Protein AF-A0A1I8GGW4-F1 (afdb_monomer_lite)

Radius of gyration: 63.2 Å; chains: 1; bounding box: 130×99×189 Å

pLDDT: mean 85.68, std 13.68, range [35.47, 98.5]

Secondary structure (DSSP, 8-state):
-----HHHHHHHHHHHHHHHHHHHHHHHHHHHHHHHHHHHHHHHHHHHHHHHHHHHHHHHHHHHHHHHHHHHHHHHHHHHHHHHHHHHHHHHHHHHHHHHHHHHHHHHHHHHHHHHHHHHHHHHHHHHHHHHHHHHHHHH-HHHHHHT-TTS-HHHHHHHHHHHH-PPP---------S-TT-TTS-PPPHHHHHHHHHHHHHHHHHHHTSGGGSPTT--HHHHHHHHHHHHHHHHHHHHHHHHHHHHHHHHHHHHT---------TTS--PPPSSSS----TT-----HHHHHHHHHHHHHHHHHHHHHHHHHHHHHH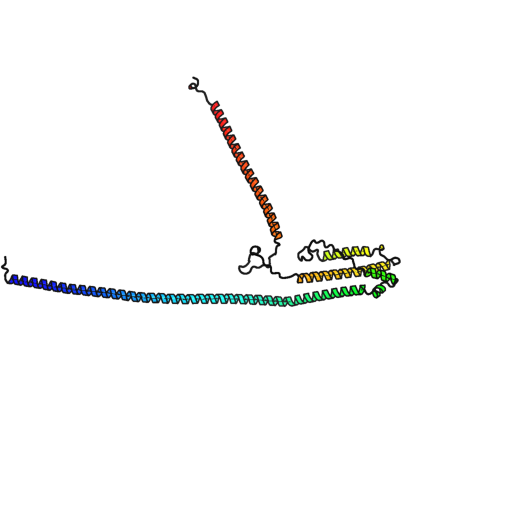HHHHHHHHHHHHHHHHHHHHHHHHHHHH----TTS--

Foldseek 3Di:
DDDDDPVRVVVVVVVVVVVVVVVVVVVVVVVVVVVVVVVVVVVVVVVVVVVVVVVVVVVVVVVVVVVVVVVVVVVVVVVVVVVVVVVVVVVVVVVVVVVVVVVVVVVVVVVVVVVVVVVVLVVLVVVLVVLVVVLVCVLVCLVVQCVLPVPDDPVLSVVLSVLLNDDDDPPPLPQVDDDDPDDPPDPGDPLVVSLVSVVVSVVVVLVVCLDPVNDDPPDDPVSSVSSSVVSSVSVVSVSVSVSSVVVSVVVVVVVVPPDDDDDDDDPVQDPQDAPDPPDRDCPVPDDDDPVVVVVVVVVVVVVVVVVVVVVVVVVVVVVVVVVVVVVVVVVVVVVVVVVVVVVVVVVDDDDPVVVD

Organism: NCBI:txid282301

Sequence (356 aa):
ETEWNEEERKAAEDYERRVRELQEEREKYRKQLEAELKKLQGLTEDNMTSFDQELRQLFSLKVKTQSAVVHEELKIYRLRLALLIEEELSVREQELASQLTKRRAALEDLGPLIDRSRKLVKTQDEQIQYAKSDNEYMEKNFSAFKKEFPEISAAMADTLHKMYKKKLPQLKIKAGLGEAPFNPYGNRPTTASRQEGARQALGQVLREQDDERHMPSGLDAHVWQRFCQLRRAKREKELLIGDMTLALSEFQAFFANNLEVQLLVKQGQVEVEPRDDFIIDFADSLLLSRGVVEDLNSKIKTLGEAKVRFMEEAKDSKKTFRRLEWELRGMRMDAEDLINKLRDINSFKITREIQR

Structure (mmCIF, N/CA/C/O backbone):
data_AF-A0A1I8GGW4-F1
#
_entry.id   AF-A0A1I8GGW4-F1
#
loop_
_atom_site.group_PDB
_atom_site.id
_atom_site.type_symbol
_atom_site.label_atom_id
_atom_site.label_alt_id
_atom_site.label_comp_id
_atom_site.label_asym_id
_atom_site.label_entity_id
_atom_site.label_seq_id
_atom_site.pdbx_PDB_ins_code
_atom_site.Cartn_x
_atom_site.Cartn_y
_atom_site.Cartn_z
_atom_site.occupancy
_atom_site.B_iso_or_equiv
_atom_site.auth_seq_id
_atom_site.auth_comp_id
_atom_site.auth_asym_id
_atom_site.auth_atom_id
_atom_site.pdbx_PDB_model_num
ATOM 1 N N . GLU A 1 1 ? -66.850 9.961 121.446 1.00 42.19 1 GLU A N 1
ATOM 2 C CA . GLU A 1 1 ? -67.784 8.989 120.839 1.00 42.19 1 GLU A CA 1
ATOM 3 C C . GLU A 1 1 ? -67.056 7.677 120.588 1.00 42.19 1 GLU A C 1
ATOM 5 O O . GLU A 1 1 ? -66.751 7.312 119.463 1.00 42.19 1 GLU A O 1
ATOM 10 N N . THR A 1 2 ? -66.712 6.997 121.675 1.00 50.91 2 THR A N 1
ATOM 11 C CA . THR A 1 2 ? -66.044 5.698 121.661 1.00 50.91 2 THR A CA 1
ATOM 12 C C . THR A 1 2 ? -66.618 4.920 122.815 1.00 50.91 2 THR A C 1
ATOM 14 O O . THR A 1 2 ? -66.292 5.266 123.941 1.00 50.91 2 THR A O 1
ATOM 17 N N . GLU A 1 3 ? -67.407 3.894 122.533 1.00 58.03 3 GLU A N 1
ATOM 18 C CA . GLU A 1 3 ? -67.327 2.628 123.264 1.00 58.03 3 GLU A CA 1
ATOM 19 C C . GLU A 1 3 ? -67.576 1.529 122.231 1.00 58.03 3 GLU A C 1
ATOM 21 O O . GLU A 1 3 ? -68.642 0.931 122.157 1.00 58.03 3 GLU A O 1
ATOM 26 N N . TRP A 1 4 ? -66.597 1.350 121.337 1.00 63.12 4 TRP A N 1
ATOM 27 C CA . TRP A 1 4 ? -66.502 0.105 120.583 1.00 63.12 4 TRP A CA 1
ATOM 28 C C . TRP A 1 4 ? -66.361 -1.028 121.597 1.00 63.12 4 TRP A C 1
ATOM 30 O O . TRP A 1 4 ? -65.566 -0.914 122.535 1.00 63.12 4 TRP A O 1
ATOM 40 N N . ASN A 1 5 ? -67.113 -2.106 121.397 1.00 73.31 5 ASN A N 1
ATOM 41 C CA . ASN A 1 5 ? -66.918 -3.342 122.146 1.00 73.31 5 ASN A CA 1
ATOM 42 C C . ASN A 1 5 ? -65.471 -3.836 121.915 1.00 73.31 5 ASN A C 1
ATOM 44 O O . ASN A 1 5 ? -64.921 -3.684 120.821 1.00 73.31 5 ASN A O 1
ATOM 48 N N . GLU A 1 6 ? -64.848 -4.428 122.935 1.00 74.88 6 GLU A N 1
ATOM 49 C CA . GLU A 1 6 ? -63.526 -5.070 122.869 1.00 74.88 6 GLU A CA 1
ATOM 50 C C . GLU A 1 6 ? -63.371 -5.971 121.622 1.00 74.88 6 GLU A C 1
ATOM 52 O O . GLU A 1 6 ? -62.320 -5.984 120.980 1.00 74.88 6 GLU A O 1
ATOM 57 N N . GLU A 1 7 ? -64.438 -6.670 121.220 1.00 78.12 7 GLU A N 1
ATOM 58 C CA . GLU A 1 7 ? -64.477 -7.506 120.013 1.00 78.12 7 GLU A CA 1
ATOM 59 C C . GLU A 1 7 ? -64.405 -6.700 118.707 1.00 78.12 7 GLU A C 1
ATOM 61 O O . GLU A 1 7 ? -63.701 -7.099 117.779 1.00 78.12 7 GLU A O 1
ATOM 66 N N . GLU A 1 8 ? -65.085 -5.555 118.622 1.00 78.19 8 GLU A N 1
ATOM 67 C CA . GLU A 1 8 ? -65.087 -4.689 117.433 1.00 78.19 8 GLU A CA 1
ATOM 68 C C . GLU A 1 8 ? -63.742 -3.978 117.268 1.00 78.19 8 GLU A C 1
ATOM 70 O O . GLU A 1 8 ? -63.227 -3.851 116.155 1.00 78.19 8 GLU A O 1
ATOM 75 N N . ARG A 1 9 ? -63.129 -3.567 118.385 1.00 78.12 9 ARG A N 1
ATOM 76 C CA . ARG A 1 9 ? -61.792 -2.962 118.395 1.00 78.12 9 ARG A CA 1
ATOM 77 C C . ARG A 1 9 ? -60.742 -3.960 117.915 1.00 78.12 9 ARG A C 1
ATOM 79 O O . ARG A 1 9 ? -59.937 -3.639 117.043 1.00 78.12 9 ARG A O 1
ATOM 86 N N . LYS A 1 10 ? -60.829 -5.199 118.399 1.00 83.88 10 LYS A N 1
ATOM 87 C CA . LYS A 1 10 ? -59.982 -6.309 117.957 1.00 83.88 10 LYS A CA 1
ATOM 88 C C . LYS A 1 10 ? -60.200 -6.657 116.478 1.00 83.88 10 LYS A C 1
ATOM 90 O O . LYS A 1 10 ? -59.233 -6.920 115.769 1.00 83.88 10 LYS A O 1
ATOM 95 N N . ALA A 1 11 ? -61.441 -6.599 115.987 1.00 82.00 11 ALA A N 1
ATOM 96 C CA . ALA A 1 11 ? -61.763 -6.843 114.581 1.00 82.00 11 ALA A CA 1
ATOM 97 C C . ALA A 1 11 ? -61.213 -5.759 113.633 1.00 82.00 11 ALA A C 1
ATOM 99 O O . ALA A 1 11 ? -60.731 -6.090 112.547 1.00 82.00 11 ALA A O 1
ATOM 100 N N . ALA A 1 12 ? -61.235 -4.479 114.023 1.00 83.19 12 ALA A N 1
ATOM 101 C CA . ALA A 1 12 ? -60.592 -3.422 113.236 1.00 83.19 12 ALA A CA 1
ATOM 102 C C . ALA A 1 12 ? -59.064 -3.506 113.275 1.00 83.19 12 ALA A C 1
ATOM 104 O O . ALA A 1 12 ? -58.436 -3.347 112.232 1.00 83.19 12 ALA A O 1
ATOM 105 N N . GLU A 1 13 ? -58.464 -3.826 114.424 1.00 86.81 13 GLU A N 1
ATOM 106 C CA . GLU A 1 13 ? -57.019 -4.074 114.510 1.00 86.81 13 GLU A CA 1
ATOM 107 C C . GLU A 1 13 ? -56.591 -5.263 113.626 1.00 86.81 13 GLU A C 1
ATOM 109 O O . GLU A 1 13 ? -55.583 -5.187 112.918 1.00 86.81 13 GLU A O 1
ATOM 114 N N . ASP A 1 14 ? -57.384 -6.342 113.595 1.00 87.62 14 ASP A N 1
ATOM 115 C CA . ASP A 1 14 ? -57.199 -7.480 112.686 1.00 87.62 14 ASP A CA 1
ATOM 116 C C . ASP A 1 14 ? -57.314 -7.075 111.211 1.00 87.62 14 ASP A C 1
ATOM 118 O O . ASP A 1 14 ? -56.499 -7.500 110.386 1.00 87.62 14 ASP A O 1
ATOM 122 N N . TYR A 1 15 ? -58.304 -6.251 110.864 1.00 88.81 15 TYR A N 1
ATOM 123 C CA . TYR A 1 15 ? -58.491 -5.745 109.505 1.00 88.81 15 TYR A CA 1
ATOM 124 C C . TYR A 1 15 ? -57.327 -4.849 109.064 1.00 88.81 15 TYR A C 1
ATOM 126 O O . TYR A 1 15 ? -56.759 -5.069 107.995 1.00 88.81 15 TYR A O 1
ATOM 134 N N . GLU A 1 16 ? -56.913 -3.887 109.889 1.00 89.56 16 GLU A N 1
ATOM 135 C CA . GLU A 1 16 ? -55.783 -2.999 109.594 1.00 89.56 16 GLU A CA 1
ATOM 136 C C . GLU A 1 16 ? -54.459 -3.755 109.466 1.00 89.56 16 GLU A C 1
ATOM 138 O O . GLU A 1 16 ? -53.596 -3.377 108.668 1.00 89.56 16 GLU A O 1
ATOM 143 N N . ARG A 1 17 ? -54.283 -4.831 110.238 1.00 91.56 17 ARG A N 1
ATOM 144 C CA . ARG A 1 17 ? -53.159 -5.755 110.074 1.00 91.56 17 ARG A CA 1
ATOM 145 C C . ARG A 1 17 ? -53.219 -6.462 108.719 1.00 91.56 17 ARG A C 1
ATOM 147 O O . ARG A 1 17 ? -52.239 -6.399 107.985 1.00 91.56 17 ARG A O 1
ATOM 154 N N . ARG A 1 18 ? -54.360 -7.049 108.341 1.00 90.62 18 ARG A N 1
ATOM 155 C CA . ARG A 1 18 ? -54.522 -7.728 107.038 1.00 90.62 18 ARG A CA 1
ATOM 156 C C . ARG A 1 18 ? -54.337 -6.784 105.850 1.00 90.62 18 ARG A C 1
ATOM 158 O O . ARG A 1 18 ? -53.762 -7.174 104.840 1.00 90.62 18 ARG A O 1
ATOM 165 N N . VAL A 1 19 ? -54.802 -5.538 105.954 1.00 92.31 19 VAL A N 1
ATOM 166 C CA . VAL A 1 19 ? -54.589 -4.515 104.916 1.00 92.31 19 VAL A CA 1
ATOM 167 C C . VAL A 1 19 ? -53.104 -4.184 104.773 1.00 92.31 19 VAL A C 1
ATOM 169 O O . VAL A 1 19 ? -52.617 -4.109 103.644 1.00 92.31 19 VAL A O 1
ATOM 172 N N . ARG A 1 20 ? -52.377 -4.037 105.889 1.00 91.00 20 ARG A N 1
ATOM 173 C CA . ARG A 1 20 ? -50.920 -3.835 105.873 1.00 91.00 20 ARG A CA 1
ATOM 174 C C . ARG A 1 20 ? -50.186 -5.026 105.264 1.00 91.00 20 ARG A C 1
ATOM 176 O O . ARG A 1 20 ? -49.366 -4.824 104.377 1.00 91.00 20 ARG A O 1
ATOM 183 N N . GLU A 1 21 ? -50.531 -6.248 105.660 1.00 92.81 21 GLU A N 1
ATOM 184 C CA . GLU A 1 21 ? -49.958 -7.479 105.095 1.00 92.81 21 GLU A CA 1
ATOM 185 C C . GLU A 1 21 ? -50.181 -7.558 103.574 1.00 92.81 21 GLU A C 1
ATOM 187 O O . GLU A 1 21 ? -49.231 -7.755 102.817 1.00 92.81 21 GLU A O 1
ATOM 192 N N . LEU A 1 22 ? -51.405 -7.295 103.099 1.00 92.94 22 LEU A N 1
ATOM 193 C CA . LEU A 1 22 ? -51.719 -7.260 101.665 1.00 92.94 22 LEU A CA 1
ATOM 194 C C . LEU A 1 22 ? -50.980 -6.141 100.916 1.00 92.94 22 LEU A C 1
ATOM 196 O O . LEU A 1 22 ? -50.586 -6.323 99.762 1.00 92.94 22 LEU A O 1
ATOM 200 N N . GLN A 1 23 ? -50.798 -4.969 101.531 1.00 91.81 23 GLN A N 1
ATOM 201 C CA . GLN A 1 23 ? -50.008 -3.883 100.943 1.00 91.81 23 GLN A CA 1
ATOM 202 C C . GLN A 1 23 ? -48.532 -4.270 100.824 1.00 91.81 23 GLN A C 1
ATOM 204 O O . GLN A 1 23 ? -47.936 -4.058 99.766 1.00 91.81 23 GLN A O 1
ATOM 209 N N . GLU A 1 24 ? -47.964 -4.891 101.856 1.00 94.12 24 GLU A N 1
ATOM 210 C CA . GLU A 1 24 ? -46.594 -5.401 101.831 1.00 94.12 24 GLU A CA 1
ATOM 211 C C . GLU A 1 24 ? -46.410 -6.491 100.766 1.00 94.12 24 GLU A C 1
ATOM 213 O O . GLU A 1 24 ? -45.419 -6.471 100.034 1.00 94.12 24 GLU A O 1
ATOM 218 N N . GLU A 1 25 ? -47.359 -7.420 100.628 1.00 94.25 25 GLU A N 1
ATOM 219 C CA . GLU A 1 25 ? -47.339 -8.448 99.580 1.00 94.25 25 GLU A CA 1
ATOM 220 C C . GLU A 1 25 ? -47.441 -7.848 98.175 1.00 94.25 25 GLU A C 1
ATOM 222 O O . GLU A 1 25 ? -46.640 -8.190 97.299 1.00 94.25 25 GLU A O 1
ATOM 227 N N . ARG A 1 26 ? -48.363 -6.900 97.953 1.00 94.12 26 ARG A N 1
ATOM 228 C CA . ARG A 1 26 ? -48.478 -6.190 96.667 1.00 94.12 26 ARG A CA 1
ATOM 229 C C . ARG A 1 26 ? -47.202 -5.435 96.327 1.00 94.12 26 ARG A C 1
ATOM 231 O O . ARG A 1 26 ? -46.793 -5.426 95.167 1.00 94.12 26 ARG A O 1
ATOM 238 N N . GLU A 1 27 ? -46.563 -4.806 97.308 1.00 94.62 27 GLU A N 1
ATOM 239 C CA . GLU A 1 27 ? -45.325 -4.074 97.075 1.00 94.62 27 GLU A CA 1
ATOM 240 C C . GLU A 1 27 ? -44.138 -5.008 96.800 1.00 94.62 27 GLU A C 1
ATOM 242 O O . GLU A 1 27 ? -43.332 -4.715 95.912 1.00 94.62 27 GLU A O 1
ATOM 247 N N . LYS A 1 28 ? -44.058 -6.158 97.483 1.00 95.94 28 LYS A N 1
ATOM 248 C CA . LYS A 1 28 ? -43.085 -7.221 97.176 1.00 95.94 28 LYS A CA 1
ATOM 249 C C . LYS A 1 28 ? -43.271 -7.746 95.751 1.00 95.94 28 LYS A C 1
ATOM 251 O O . LYS A 1 28 ? -42.294 -7.821 95.007 1.00 95.94 28 LYS A O 1
ATOM 256 N N . TYR A 1 29 ? -44.508 -8.042 95.352 1.00 95.12 29 TYR A N 1
ATOM 257 C CA . TYR A 1 29 ? -44.815 -8.544 94.012 1.00 95.12 29 TYR A CA 1
ATOM 258 C C . TYR A 1 29 ? -44.517 -7.509 92.920 1.00 95.12 29 TYR A C 1
ATOM 260 O O . TYR A 1 29 ? -43.886 -7.828 91.914 1.00 95.12 29 TYR A O 1
ATOM 268 N N . ARG A 1 30 ? -44.870 -6.235 93.142 1.00 96.56 30 ARG A N 1
ATOM 269 C CA . ARG A 1 30 ? -44.505 -5.136 92.234 1.00 96.56 30 ARG A CA 1
ATOM 270 C C . ARG A 1 30 ? -42.990 -5.045 92.041 1.00 96.56 30 ARG A C 1
ATOM 272 O O . ARG A 1 30 ? -42.535 -4.973 90.905 1.00 96.56 30 ARG A O 1
ATOM 279 N N . LYS A 1 31 ? -42.212 -5.087 93.129 1.00 96.62 31 LYS A N 1
ATOM 280 C CA . LYS A 1 31 ? -40.740 -5.046 93.063 1.00 96.62 31 LYS A CA 1
ATOM 281 C C . LYS A 1 31 ? -40.163 -6.252 92.316 1.00 96.62 31 LYS A C 1
ATOM 283 O O . LYS A 1 31 ? -39.195 -6.086 91.579 1.00 96.62 31 LYS A O 1
ATOM 288 N N . GLN A 1 32 ? -40.756 -7.440 92.466 1.00 96.81 32 GLN A N 1
ATOM 289 C CA . GLN A 1 32 ? -40.380 -8.617 91.673 1.00 96.81 32 GLN A CA 1
ATOM 290 C C . GLN A 1 32 ? -40.626 -8.396 90.176 1.00 96.81 32 GLN A C 1
ATOM 292 O O . GLN A 1 32 ? -39.706 -8.595 89.386 1.00 96.81 32 GLN A O 1
ATOM 297 N N . LEU A 1 33 ? -41.813 -7.919 89.789 1.00 96.69 33 LEU A N 1
ATOM 298 C CA . LEU A 1 33 ? -42.136 -7.638 88.385 1.00 96.69 33 LEU A CA 1
ATOM 299 C C . LEU A 1 33 ? -41.245 -6.541 87.783 1.00 96.69 33 LEU A C 1
ATOM 301 O O . LEU A 1 33 ? -40.776 -6.682 86.657 1.00 96.69 33 LEU A O 1
ATOM 305 N N . GLU A 1 34 ? -40.972 -5.463 88.524 1.00 96.69 34 GLU A N 1
ATOM 306 C CA . GLU A 1 34 ? -40.055 -4.397 88.089 1.00 96.69 34 GLU A CA 1
ATOM 307 C C . GLU A 1 34 ? -38.628 -4.942 87.869 1.00 96.69 34 GLU A C 1
ATOM 309 O O . GLU A 1 34 ? -37.965 -4.581 86.893 1.00 96.69 34 GLU A O 1
ATOM 314 N N . ALA A 1 35 ? -38.162 -5.852 88.733 1.00 96.75 35 ALA A N 1
ATOM 315 C CA . ALA A 1 35 ? -36.863 -6.505 88.586 1.00 96.75 35 ALA A CA 1
ATOM 316 C C . ALA A 1 35 ? -36.815 -7.456 87.377 1.00 96.75 35 ALA A C 1
ATOM 318 O O . ALA A 1 35 ? -35.831 -7.446 86.632 1.00 96.75 35 ALA A O 1
ATOM 319 N N . GLU A 1 36 ? -37.865 -8.250 87.150 1.00 97.31 36 GLU A N 1
ATOM 320 C CA . GLU A 1 36 ? -37.975 -9.122 85.975 1.00 97.31 36 GLU A CA 1
ATOM 321 C C . GLU A 1 36 ? -38.028 -8.323 84.674 1.00 97.31 36 GLU A C 1
ATOM 323 O O . GLU A 1 36 ? -37.303 -8.643 83.732 1.00 97.31 36 GLU A O 1
ATOM 328 N N . LEU A 1 37 ? -38.814 -7.244 84.632 1.00 96.62 37 LEU A N 1
ATOM 329 C CA . LEU A 1 37 ? -38.905 -6.362 83.472 1.00 96.62 37 LEU A CA 1
ATOM 330 C C . LEU A 1 37 ? -37.541 -5.758 83.133 1.00 96.62 37 LEU A C 1
ATOM 332 O O . LEU A 1 37 ? -37.104 -5.837 81.985 1.00 96.62 37 LEU A O 1
ATOM 336 N N . LYS A 1 38 ? -36.827 -5.232 84.134 1.00 97.19 38 LYS A N 1
ATOM 337 C CA . LYS A 1 38 ? -35.483 -4.677 83.936 1.00 97.19 38 LYS A CA 1
ATOM 338 C C . LYS A 1 38 ? -34.492 -5.740 83.453 1.00 97.19 38 LYS A C 1
ATOM 340 O O . LYS A 1 38 ? -33.660 -5.459 82.592 1.00 97.19 38 LYS A O 1
ATOM 345 N N . LYS A 1 39 ? -34.591 -6.968 83.972 1.00 97.56 39 LYS A N 1
ATOM 346 C CA . LYS A 1 39 ? -33.762 -8.098 83.534 1.00 97.56 39 LYS A CA 1
ATOM 347 C C . LYS A 1 39 ? -34.035 -8.463 82.074 1.00 97.56 39 LYS A C 1
ATOM 349 O O . LYS A 1 39 ? -33.085 -8.637 81.321 1.00 97.56 39 LYS A O 1
ATOM 354 N N . LEU A 1 40 ? -35.302 -8.562 81.668 1.00 97.00 40 LEU A N 1
ATOM 355 C CA . LEU A 1 40 ? -35.686 -8.879 80.288 1.00 97.00 40 LEU A CA 1
ATOM 356 C C . LEU A 1 40 ? -35.277 -7.777 79.304 1.00 97.00 40 LEU A C 1
ATOM 358 O O . LEU A 1 40 ? -34.830 -8.088 78.201 1.00 97.00 40 LEU A O 1
ATOM 362 N N . GLN A 1 41 ? -35.386 -6.508 79.704 1.00 97.50 41 GLN A N 1
ATOM 363 C CA . GLN A 1 41 ? -34.913 -5.376 78.904 1.00 97.50 41 GLN A CA 1
ATOM 364 C C . GLN A 1 41 ? -33.404 -5.449 78.667 1.00 97.50 41 GLN A C 1
ATOM 366 O O . GLN A 1 41 ? -32.985 -5.420 77.514 1.00 97.50 41 GLN A O 1
ATOM 371 N N . GLY A 1 42 ? -32.606 -5.652 79.723 1.00 97.44 42 GLY A N 1
ATOM 372 C CA . GLY A 1 42 ? -31.154 -5.810 79.579 1.00 97.44 42 GLY A CA 1
ATOM 373 C C . GLY A 1 42 ? -30.780 -6.997 78.687 1.00 97.44 42 GLY A C 1
ATOM 374 O O . GLY A 1 42 ? -29.972 -6.862 77.778 1.00 97.44 42 GLY A O 1
ATOM 375 N N . LEU A 1 43 ? -31.454 -8.138 78.860 1.00 97.81 43 LEU A N 1
ATOM 376 C CA . LEU A 1 43 ? -31.225 -9.332 78.037 1.00 97.81 43 LEU A CA 1
ATOM 377 C C . LEU A 1 43 ? -31.585 -9.092 76.558 1.00 97.81 43 LEU A C 1
ATOM 379 O O . LEU A 1 43 ? -30.932 -9.617 75.660 1.00 97.81 43 LEU A O 1
ATOM 383 N N . THR A 1 44 ? -32.608 -8.275 76.294 1.00 97.31 44 THR A N 1
ATOM 384 C CA . THR A 1 44 ? -32.983 -7.874 74.931 1.00 97.31 44 THR A CA 1
ATOM 385 C C . THR A 1 44 ? -31.924 -6.961 74.313 1.00 97.31 44 THR A C 1
ATOM 387 O O . THR A 1 44 ? -31.530 -7.195 73.173 1.00 97.31 44 THR A O 1
ATOM 390 N N . GLU A 1 45 ? -31.427 -5.968 75.053 1.00 97.69 45 GLU A N 1
ATOM 391 C CA . GLU A 1 45 ? -30.359 -5.065 74.594 1.00 97.69 45 GLU A CA 1
ATOM 392 C C . GLU A 1 45 ? -29.052 -5.819 74.303 1.00 97.69 45 GLU A C 1
ATOM 394 O O . GLU A 1 45 ? -28.438 -5.612 73.250 1.00 97.69 45 GLU A O 1
ATOM 399 N N . ASP A 1 46 ? -28.666 -6.748 75.180 1.00 97.81 46 ASP A N 1
ATOM 400 C CA . ASP A 1 46 ? -27.489 -7.601 74.992 1.00 97.81 46 ASP A CA 1
ATOM 401 C C . ASP A 1 46 ? -27.632 -8.470 73.731 1.00 97.81 46 ASP A C 1
ATOM 403 O O . ASP A 1 46 ? -26.725 -8.520 72.894 1.00 97.81 46 ASP A O 1
ATOM 407 N N . ASN A 1 47 ? -28.799 -9.097 73.539 1.00 97.69 47 ASN A N 1
ATOM 408 C CA . ASN A 1 47 ? -29.086 -9.908 72.353 1.00 97.69 47 ASN A CA 1
ATOM 409 C C . ASN A 1 47 ? -29.067 -9.080 71.061 1.00 97.69 47 ASN A C 1
ATOM 411 O O . ASN A 1 47 ? -28.502 -9.528 70.064 1.00 97.69 47 ASN A O 1
ATOM 415 N N . MET A 1 48 ? -29.655 -7.878 71.065 1.00 97.88 48 MET A N 1
ATOM 416 C CA . MET A 1 48 ? -29.624 -6.973 69.909 1.00 97.88 48 MET A CA 1
ATOM 417 C C . MET A 1 48 ? -28.187 -6.586 69.559 1.00 97.88 48 MET A C 1
ATOM 419 O O . MET A 1 48 ? -27.787 -6.662 68.399 1.00 97.88 48 MET A O 1
ATOM 423 N N . THR A 1 49 ? -27.387 -6.242 70.570 1.00 97.62 49 THR A N 1
ATOM 424 C CA . THR A 1 49 ? -25.985 -5.862 70.375 1.00 97.62 49 THR A CA 1
ATOM 425 C C . THR A 1 49 ? -25.160 -7.025 69.822 1.00 97.62 49 THR A C 1
ATOM 427 O O . THR A 1 49 ? -24.360 -6.826 68.905 1.00 97.62 49 THR A O 1
ATOM 430 N N . SER A 1 50 ? -25.362 -8.245 70.334 1.00 98.06 50 SER A N 1
ATOM 431 C CA . SER A 1 50 ? -24.679 -9.445 69.831 1.00 98.06 50 SER A CA 1
ATOM 432 C C . SER A 1 50 ? -25.083 -9.764 68.392 1.00 98.06 50 SER A C 1
ATOM 434 O O . SER A 1 50 ? -24.223 -10.021 67.549 1.00 98.06 50 SER A O 1
ATOM 436 N N . PHE A 1 51 ? -26.379 -9.687 68.082 1.00 98.06 51 PHE A N 1
ATOM 437 C CA . PHE A 1 51 ? -26.884 -9.925 66.733 1.00 98.06 51 PHE A CA 1
ATOM 438 C C . PHE A 1 51 ? -26.294 -8.928 65.728 1.00 98.06 51 PHE A C 1
ATOM 440 O O . PHE A 1 51 ? -25.809 -9.321 64.665 1.00 98.06 51 PHE A O 1
ATOM 447 N N . ASP A 1 52 ? -26.257 -7.642 66.080 1.00 98.25 52 ASP A N 1
ATOM 448 C CA . ASP A 1 52 ? -25.672 -6.602 65.233 1.00 98.25 52 ASP A CA 1
ATOM 449 C C . ASP A 1 52 ? -24.175 -6.832 64.984 1.00 98.25 52 ASP A C 1
ATOM 451 O O . ASP A 1 52 ? -23.672 -6.566 63.886 1.00 98.25 52 ASP A O 1
ATOM 455 N N . GLN A 1 53 ? -23.440 -7.335 65.980 1.00 98.12 53 GLN A N 1
ATOM 456 C CA . GLN A 1 53 ? -22.033 -7.699 65.814 1.00 98.12 53 GLN A CA 1
ATOM 457 C C . GLN A 1 53 ? -21.858 -8.857 64.828 1.00 98.12 53 GLN A C 1
ATOM 459 O O . GLN A 1 53 ? -21.027 -8.750 63.921 1.00 98.12 53 GLN A O 1
ATOM 464 N N . GLU A 1 54 ? -22.648 -9.924 64.950 1.00 98.19 54 GLU A N 1
ATOM 465 C CA . GLU A 1 54 ? -22.619 -11.051 64.009 1.00 98.19 54 GLU A CA 1
ATOM 466 C C . GLU A 1 54 ? -22.988 -10.609 62.589 1.00 98.19 54 GLU A C 1
ATOM 468 O O . GLU A 1 54 ? -22.292 -10.941 61.625 1.00 98.19 54 GLU A O 1
ATOM 473 N N . LEU A 1 55 ? -24.020 -9.772 62.449 1.00 98.19 55 LEU A N 1
ATOM 474 C CA . LEU A 1 55 ? -24.442 -9.235 61.158 1.00 98.19 55 LEU A CA 1
ATOM 475 C C . LEU A 1 55 ? -23.331 -8.402 60.498 1.00 98.19 55 LEU A C 1
ATOM 477 O O . LEU A 1 55 ? -23.090 -8.525 59.294 1.00 98.19 55 LEU A O 1
ATOM 481 N N . ARG A 1 56 ? -22.600 -7.589 61.274 1.00 97.88 56 ARG A N 1
ATOM 482 C CA . ARG A 1 56 ? -21.440 -6.826 60.776 1.00 97.88 56 ARG A CA 1
ATOM 483 C C . ARG A 1 56 ? -20.294 -7.734 60.336 1.00 97.88 56 ARG A C 1
ATOM 485 O O . ARG A 1 56 ? -19.663 -7.460 59.312 1.00 97.88 56 ARG A O 1
ATOM 492 N N . GLN A 1 57 ? -20.022 -8.810 61.074 1.00 98.06 57 GLN A N 1
ATOM 493 C CA . GLN A 1 57 ? -19.005 -9.792 60.686 1.00 98.06 57 GLN A CA 1
ATOM 494 C C . GLN A 1 57 ? -19.387 -10.493 59.379 1.00 98.06 57 GLN A C 1
ATOM 496 O O . GLN A 1 57 ? -18.563 -10.573 58.463 1.00 98.06 57 GLN A O 1
ATOM 501 N N . LEU A 1 58 ? -20.649 -10.912 59.249 1.00 98.38 58 LEU A N 1
ATOM 502 C CA . LEU A 1 58 ? -21.177 -11.522 58.031 1.00 98.38 58 LEU A CA 1
ATOM 503 C C . LEU A 1 58 ? -21.087 -10.561 56.839 1.00 98.38 58 LEU A C 1
ATOM 505 O O . LEU A 1 58 ? -20.664 -10.953 55.750 1.00 98.38 58 LEU A O 1
ATOM 509 N N . PHE A 1 59 ? -21.423 -9.285 57.042 1.00 98.19 59 PHE A N 1
ATOM 510 C CA . PHE A 1 59 ? -21.298 -8.262 56.007 1.00 98.19 59 PHE A CA 1
ATOM 511 C C . PHE A 1 59 ? -19.841 -8.072 55.560 1.00 98.19 59 PHE A C 1
ATOM 513 O O . PHE A 1 59 ? -19.561 -8.052 54.361 1.00 98.19 59 PHE A O 1
ATOM 520 N N . SER A 1 60 ? -18.896 -8.011 56.502 1.00 97.88 60 SER A N 1
ATOM 521 C CA . SER A 1 60 ? -17.461 -7.928 56.195 1.00 97.88 60 SER A CA 1
ATOM 522 C C . SER A 1 60 ? -16.981 -9.134 55.381 1.00 97.88 60 SER A C 1
ATOM 524 O O . SER A 1 60 ? -16.267 -8.976 54.387 1.00 97.88 60 SER A O 1
ATOM 526 N N . LEU A 1 61 ? -17.422 -10.342 55.748 1.00 98.25 61 LEU A N 1
ATOM 527 C CA . LEU A 1 61 ? -17.103 -11.563 55.010 1.00 98.25 61 LEU A CA 1
ATOM 528 C C . LEU A 1 61 ? -17.687 -11.540 53.592 1.00 98.25 61 LEU A C 1
ATOM 530 O O . LEU A 1 61 ? -16.983 -11.877 52.637 1.00 98.25 61 LEU A O 1
ATOM 534 N N . LYS A 1 62 ? -18.937 -11.088 53.432 1.00 98.19 62 LYS A N 1
ATOM 535 C CA . LYS A 1 62 ? -19.578 -10.923 52.122 1.00 98.19 62 LYS A CA 1
ATOM 536 C C . LYS A 1 62 ? -18.772 -9.985 51.225 1.00 98.19 62 LYS A C 1
ATOM 538 O O . LYS A 1 62 ? -18.466 -10.358 50.097 1.00 98.19 62 LYS A O 1
ATOM 543 N N . VAL A 1 63 ? -18.383 -8.811 51.729 1.00 98.38 63 VAL A N 1
ATOM 544 C CA . VAL A 1 63 ? -17.602 -7.825 50.960 1.00 98.38 63 VAL A CA 1
ATOM 545 C C . VAL A 1 63 ? -16.250 -8.401 50.532 1.00 98.38 63 VAL A C 1
ATOM 547 O O . VAL A 1 63 ? -15.873 -8.282 49.367 1.00 98.38 63 VAL A O 1
ATOM 550 N N . LYS A 1 64 ? -15.533 -9.080 51.437 1.00 98.44 64 LYS A N 1
ATOM 551 C CA . LYS A 1 64 ? -14.250 -9.729 51.111 1.00 98.44 64 LYS A CA 1
ATOM 552 C C . LYS A 1 64 ? -14.408 -10.813 50.046 1.00 98.44 64 LYS A C 1
ATOM 554 O O . LYS A 1 64 ? -13.612 -10.872 49.114 1.00 98.44 64 LYS A O 1
ATOM 559 N N . THR A 1 65 ? -15.451 -11.630 50.164 1.00 98.19 65 THR A N 1
ATOM 560 C CA . THR A 1 65 ? -15.735 -12.710 49.210 1.00 98.19 65 THR A CA 1
ATOM 561 C C . THR A 1 65 ? -16.081 -12.146 47.835 1.00 98.19 65 THR A C 1
ATOM 563 O O . THR A 1 65 ? -15.518 -12.583 46.838 1.00 98.19 65 THR A O 1
ATOM 566 N N . GLN A 1 66 ? -16.939 -11.125 47.769 1.00 98.50 66 GLN A N 1
ATOM 567 C CA . GLN A 1 66 ? -17.282 -10.453 46.513 1.00 98.50 66 GLN A CA 1
ATOM 568 C C . GLN A 1 66 ? -16.059 -9.804 45.857 1.00 98.50 66 GLN A C 1
ATOM 570 O O . GLN A 1 66 ? -15.873 -9.941 44.652 1.00 98.50 66 GLN A O 1
ATOM 575 N N . SER A 1 67 ? -15.196 -9.157 46.644 1.00 97.94 67 SER A N 1
ATOM 576 C CA . SER A 1 67 ? -13.936 -8.593 46.148 1.00 97.94 67 SER A CA 1
ATOM 577 C C . SER A 1 67 ? -13.035 -9.667 45.526 1.00 97.94 67 SER A C 1
ATOM 579 O O . SER A 1 67 ? -12.524 -9.477 44.423 1.00 97.94 67 SER A O 1
ATOM 581 N N . ALA A 1 68 ? -12.895 -10.826 46.181 1.00 98.38 68 ALA A N 1
ATOM 582 C CA . ALA A 1 68 ? -12.120 -11.947 45.654 1.00 98.38 68 ALA A CA 1
ATOM 583 C C . ALA A 1 68 ? -12.711 -12.499 44.346 1.00 98.38 68 ALA A C 1
ATOM 585 O O . ALA A 1 68 ? -11.969 -12.703 43.389 1.00 98.38 68 ALA A O 1
ATOM 586 N N . VAL A 1 69 ? -14.037 -12.673 44.274 1.00 98.25 69 VAL A N 1
ATOM 587 C CA . VAL A 1 69 ? -14.725 -13.129 43.053 1.00 98.25 69 VAL A CA 1
ATOM 588 C C . VAL A 1 69 ? -14.460 -12.174 41.891 1.00 98.25 69 VAL A C 1
ATOM 590 O O . VAL A 1 69 ? -13.972 -12.607 40.852 1.00 98.25 69 VAL A O 1
ATOM 593 N N . VAL A 1 70 ? -14.684 -10.871 42.083 1.00 98.38 70 VAL A N 1
ATOM 594 C CA . VAL A 1 70 ? -14.456 -9.860 41.035 1.00 98.38 70 VAL A CA 1
ATOM 595 C C . VAL A 1 70 ? -12.986 -9.819 40.604 1.00 98.38 70 VAL A C 1
ATOM 597 O O . VAL A 1 70 ? -12.679 -9.634 39.426 1.00 98.38 70 VAL A O 1
ATOM 600 N N . HIS A 1 71 ? -12.053 -10.011 41.540 1.00 98.31 71 HIS A N 1
ATOM 601 C CA . HIS A 1 71 ? -10.629 -10.053 41.225 1.00 98.31 71 HIS A CA 1
ATOM 602 C C . HIS A 1 71 ? -10.260 -11.256 40.342 1.00 98.31 71 HIS A C 1
ATOM 604 O O . HIS A 1 71 ? -9.490 -11.103 39.390 1.00 98.31 71 HIS A O 1
ATOM 610 N N . GLU A 1 72 ? -10.821 -12.435 40.616 1.00 97.94 72 GLU A N 1
ATOM 611 C CA . GLU A 1 72 ? -10.619 -13.626 39.784 1.00 97.94 72 GLU A CA 1
ATOM 612 C C . GLU A 1 72 ? -11.320 -13.508 38.424 1.00 97.94 72 GLU A C 1
ATOM 614 O O . GLU A 1 72 ? -10.722 -13.831 37.396 1.00 97.94 72 GLU A O 1
ATOM 619 N N . GLU A 1 73 ? -12.530 -12.949 38.372 1.00 98.12 73 GLU A N 1
ATOM 620 C CA . GLU A 1 73 ? -13.214 -12.650 37.109 1.00 98.12 73 GLU A CA 1
ATOM 621 C C . GLU A 1 73 ? -12.370 -11.723 36.224 1.00 98.12 73 GLU A C 1
ATOM 623 O O . GLU A 1 73 ? -12.168 -11.999 35.039 1.00 98.12 73 GLU A O 1
ATOM 628 N N . LEU A 1 74 ? -11.791 -10.664 36.799 1.00 97.69 74 LEU A N 1
ATOM 629 C CA . LEU A 1 74 ? -10.901 -9.757 36.074 1.00 97.69 74 LEU A CA 1
ATOM 630 C C . LEU A 1 74 ? -9.664 -10.474 35.514 1.00 97.69 74 LEU A C 1
ATOM 632 O O . LEU A 1 74 ? -9.247 -10.186 34.390 1.00 97.69 74 LEU A O 1
ATOM 636 N N . LYS A 1 75 ? -9.070 -11.411 36.263 1.00 98.31 75 LYS A N 1
ATOM 637 C CA . LYS A 1 75 ? -7.947 -12.224 35.765 1.00 98.31 75 LYS A CA 1
ATOM 638 C C . LYS A 1 75 ? -8.370 -13.094 34.586 1.00 98.31 75 LYS A C 1
ATOM 640 O O . LYS A 1 75 ? -7.642 -13.144 33.596 1.00 98.31 75 LYS A O 1
ATOM 645 N N . ILE A 1 76 ? -9.547 -13.718 34.653 1.00 98.12 76 ILE A N 1
ATOM 646 C CA . ILE A 1 76 ? -10.099 -14.511 33.546 1.00 98.12 76 ILE A CA 1
ATOM 647 C C . ILE A 1 76 ? -10.268 -13.637 32.299 1.00 98.12 76 ILE A C 1
ATOM 649 O O . ILE A 1 76 ? -9.831 -14.033 31.219 1.00 98.12 76 ILE A O 1
ATOM 653 N N . TYR A 1 77 ? -10.836 -12.433 32.429 1.00 97.88 77 TYR A N 1
ATOM 654 C CA . TYR A 1 77 ? -10.980 -11.512 31.296 1.00 97.88 77 TYR A CA 1
ATOM 655 C C . TYR A 1 77 ? -9.631 -11.098 30.699 1.00 97.88 77 TYR A C 1
ATOM 657 O O . TYR A 1 77 ? -9.483 -11.085 29.478 1.00 97.88 77 TYR A O 1
ATOM 665 N N . ARG A 1 78 ? -8.626 -10.816 31.537 1.00 98.06 78 ARG A N 1
ATOM 666 C CA . ARG A 1 78 ? -7.270 -10.476 31.072 1.00 98.06 78 ARG A CA 1
ATOM 667 C C . ARG A 1 78 ? -6.607 -11.626 30.319 1.00 98.06 78 ARG A C 1
ATOM 669 O O . ARG A 1 78 ? -6.004 -11.388 29.279 1.00 98.06 78 ARG A O 1
ATOM 676 N N . LEU A 1 79 ? -6.738 -12.856 30.814 1.00 98.06 79 LEU A N 1
ATOM 677 C CA . LEU A 1 79 ? -6.202 -14.039 30.138 1.00 98.06 79 LEU A CA 1
ATOM 678 C C . LEU A 1 79 ? -6.906 -14.292 28.805 1.00 98.06 79 LEU A C 1
ATOM 680 O O . LEU A 1 79 ? -6.239 -14.560 27.813 1.00 98.06 79 LEU A O 1
ATOM 684 N N . ARG A 1 80 ? -8.235 -14.147 28.754 1.00 97.81 80 ARG A N 1
ATOM 685 C CA . ARG A 1 80 ? -8.993 -14.256 27.499 1.00 97.81 80 ARG A CA 1
ATOM 686 C C . ARG A 1 80 ? -8.542 -13.228 26.468 1.00 97.81 80 ARG A C 1
ATOM 688 O O . ARG A 1 80 ? -8.362 -13.585 25.312 1.00 97.81 80 ARG A O 1
ATOM 695 N N . LEU A 1 81 ? -8.326 -11.981 26.889 1.00 97.62 81 LEU A N 1
ATOM 696 C CA . LEU A 1 81 ? -7.811 -10.940 26.002 1.00 97.62 81 LEU A CA 1
ATOM 697 C C . LEU A 1 81 ? -6.405 -11.283 25.490 1.00 97.62 81 LEU A C 1
ATOM 699 O O . LEU A 1 81 ? -6.146 -11.137 24.303 1.00 97.62 81 LEU A O 1
ATOM 703 N N . ALA A 1 82 ? -5.516 -11.768 26.359 1.00 97.62 82 ALA A N 1
ATOM 704 C CA . ALA A 1 82 ? -4.168 -12.166 25.959 1.00 97.62 82 ALA A CA 1
ATOM 705 C C . ALA A 1 82 ? -4.174 -13.320 24.941 1.00 97.62 82 ALA A C 1
ATOM 707 O O . ALA A 1 82 ? -3.412 -13.273 23.982 1.00 97.62 82 ALA A O 1
ATOM 708 N N . LEU A 1 83 ? -5.051 -14.315 25.122 1.00 97.69 83 LEU A N 1
ATOM 709 C CA . LEU A 1 83 ? -5.216 -15.421 24.173 1.00 97.69 83 LEU A CA 1
ATOM 710 C C . LEU A 1 83 ? -5.754 -14.943 22.821 1.00 97.69 83 LEU A C 1
ATOM 712 O O . LEU A 1 83 ? -5.237 -15.353 21.791 1.00 97.69 83 LEU A O 1
ATOM 716 N N . LEU A 1 84 ? -6.742 -14.043 22.819 1.00 97.94 84 LEU A N 1
ATOM 717 C CA . LEU A 1 84 ? -7.281 -13.476 21.580 1.00 97.94 84 LEU A CA 1
ATOM 718 C C . LEU A 1 84 ? -6.211 -12.698 20.798 1.00 97.94 84 LEU A C 1
ATOM 720 O O . LEU A 1 84 ? -6.111 -12.840 19.585 1.00 97.94 84 LEU A O 1
ATOM 724 N N . ILE A 1 85 ? -5.399 -11.900 21.500 1.00 97.12 85 ILE A N 1
ATOM 725 C CA . ILE A 1 85 ? -4.289 -11.156 20.888 1.00 97.12 85 ILE A CA 1
ATOM 726 C C . ILE A 1 85 ? -3.246 -12.120 20.310 1.00 97.12 85 ILE A C 1
ATOM 728 O O . ILE A 1 85 ? -2.741 -11.883 19.219 1.00 97.12 85 ILE A O 1
ATOM 732 N N . GLU A 1 86 ? -2.906 -13.194 21.024 1.00 98.00 86 GLU A N 1
ATOM 733 C CA . GLU A 1 86 ? -1.948 -14.192 20.533 1.00 98.00 86 GLU A CA 1
ATOM 734 C C . GLU A 1 86 ? -2.457 -14.892 19.267 1.00 98.00 86 GLU A C 1
ATOM 736 O O . GLU A 1 86 ? -1.709 -14.998 18.296 1.00 98.00 86 GLU A O 1
ATOM 741 N N . GLU A 1 87 ? -3.740 -15.259 19.227 1.00 97.38 87 GLU A N 1
ATOM 742 C CA . GLU A 1 87 ? -4.366 -15.859 18.048 1.00 97.38 87 GLU A CA 1
ATOM 743 C C . GLU A 1 87 ? -4.350 -14.897 16.846 1.00 97.38 87 GLU A C 1
ATOM 745 O O . GLU A 1 87 ? -3.958 -15.287 15.745 1.00 97.38 87 GLU A O 1
ATOM 750 N N . GLU A 1 88 ? -4.688 -13.619 17.054 1.00 97.31 88 GLU A N 1
ATOM 751 C CA . GLU A 1 88 ? -4.633 -12.588 16.010 1.00 97.31 88 GLU A CA 1
ATOM 752 C C . GLU A 1 88 ? -3.205 -12.391 15.472 1.00 97.31 88 GLU A C 1
ATOM 754 O O . GLU A 1 88 ? -2.988 -12.355 14.255 1.00 97.31 88 GLU A O 1
ATOM 759 N N . LEU A 1 89 ? -2.213 -12.324 16.366 1.00 96.81 89 LEU A N 1
ATOM 760 C CA . LEU A 1 89 ? -0.803 -12.216 15.991 1.00 96.81 89 LEU A CA 1
ATOM 761 C C . LEU A 1 89 ? -0.325 -13.450 15.216 1.00 96.81 89 LEU A C 1
ATOM 763 O O . LEU A 1 89 ? 0.366 -13.293 14.210 1.00 96.81 89 LEU A O 1
ATOM 767 N N . SER A 1 90 ? -0.724 -14.652 15.633 1.00 98.06 90 SER A N 1
ATOM 768 C CA . SER A 1 90 ? -0.372 -15.915 14.974 1.00 98.06 90 SER A CA 1
ATOM 769 C C . SER A 1 90 ? -0.943 -15.995 13.556 1.00 98.06 90 SER A C 1
ATOM 771 O O . SER A 1 90 ? -0.228 -16.315 12.602 1.00 98.06 90 SER A O 1
ATOM 773 N N . VAL A 1 91 ? -2.212 -15.614 13.376 1.00 97.25 91 VAL A N 1
ATOM 774 C CA . VAL A 1 91 ? -2.840 -15.527 12.049 1.00 97.25 91 VAL A CA 1
ATOM 775 C C . VAL A 1 91 ? -2.100 -14.519 11.169 1.00 97.25 91 VAL A C 1
ATOM 777 O O . VAL A 1 91 ? -1.782 -14.817 10.013 1.00 97.25 91 VAL A O 1
ATOM 780 N N . ARG A 1 92 ? -1.769 -13.341 11.712 1.00 96.25 92 ARG A N 1
ATOM 781 C CA . ARG A 1 92 ? -1.055 -12.306 10.958 1.00 96.25 92 ARG A CA 1
ATOM 782 C C . ARG A 1 92 ? 0.360 -12.735 10.575 1.00 96.25 92 ARG A C 1
ATOM 784 O O . ARG A 1 92 ? 0.798 -12.460 9.457 1.00 96.25 92 ARG A O 1
ATOM 791 N N . GLU A 1 93 ? 1.068 -13.426 11.463 1.00 97.38 93 GLU A N 1
ATOM 792 C CA . GLU A 1 93 ? 2.388 -13.993 11.186 1.00 97.38 93 GLU A CA 1
ATOM 793 C C . GLU A 1 93 ? 2.326 -15.000 10.031 1.00 97.38 93 GLU A C 1
ATOM 795 O O . GLU A 1 93 ? 3.117 -14.905 9.089 1.00 97.38 93 GLU A O 1
ATOM 800 N N . GLN A 1 94 ? 1.353 -15.917 10.047 1.00 97.19 94 GLN A N 1
ATOM 801 C CA . GLN A 1 94 ? 1.162 -16.899 8.975 1.00 97.19 94 GLN A CA 1
ATOM 802 C C . GLN A 1 94 ? 0.853 -16.235 7.628 1.00 97.19 94 GLN A C 1
ATOM 804 O O . GLN A 1 94 ? 1.392 -16.636 6.589 1.00 97.19 94 GLN A O 1
ATOM 809 N N . GLU A 1 95 ? 0.017 -15.195 7.629 1.00 96.12 95 GLU A N 1
ATOM 810 C CA . GLU A 1 95 ? -0.295 -14.429 6.425 1.00 96.12 95 GLU A CA 1
ATOM 811 C C . GLU A 1 95 ? 0.962 -13.762 5.848 1.00 96.12 95 GLU A C 1
ATOM 813 O O . GLU A 1 95 ? 1.268 -13.926 4.662 1.00 96.12 95 GLU A O 1
ATOM 818 N N . LEU A 1 96 ? 1.732 -13.064 6.688 1.00 94.69 96 LEU A N 1
ATOM 819 C CA . LEU A 1 96 ? 2.983 -12.420 6.286 1.00 94.69 96 LEU A CA 1
ATOM 820 C C . LEU A 1 96 ? 4.012 -13.441 5.791 1.00 94.69 96 LEU A C 1
ATOM 822 O O . LEU A 1 96 ? 4.667 -13.206 4.773 1.00 94.69 96 LEU A O 1
ATOM 826 N N . ALA A 1 97 ? 4.128 -14.595 6.450 1.00 97.44 97 ALA A N 1
ATOM 827 C CA . ALA A 1 97 ? 5.012 -15.675 6.030 1.00 97.44 97 ALA A CA 1
ATOM 828 C C . ALA A 1 97 ? 4.642 -16.202 4.633 1.00 97.44 97 ALA A C 1
ATOM 830 O O . ALA A 1 97 ? 5.529 -16.379 3.791 1.00 97.44 97 ALA A O 1
ATOM 831 N N . SER A 1 98 ? 3.344 -16.379 4.356 1.00 96.94 98 SER A N 1
ATOM 832 C CA . SER A 1 98 ? 2.813 -16.780 3.043 1.00 96.94 98 SER A CA 1
ATOM 833 C C . SER A 1 98 ? 3.080 -15.726 1.964 1.00 96.94 98 SER A C 1
ATOM 835 O O . SER A 1 98 ? 3.530 -16.041 0.857 1.00 96.94 98 SER A O 1
ATOM 837 N N . GLN A 1 99 ? 2.860 -14.448 2.281 1.00 95.75 99 GLN A N 1
ATOM 838 C CA . GLN A 1 99 ? 3.174 -13.348 1.369 1.00 95.75 99 GLN A CA 1
ATOM 839 C C . GLN A 1 99 ? 4.676 -13.291 1.060 1.00 95.75 99 GLN A C 1
ATOM 841 O O . GLN A 1 99 ? 5.057 -13.183 -0.107 1.00 95.75 99 GLN A O 1
ATOM 846 N N . LEU A 1 100 ? 5.538 -13.431 2.071 1.00 95.88 100 LEU A N 1
ATOM 847 C CA . LEU A 1 100 ? 6.991 -13.462 1.899 1.00 95.88 100 LEU A CA 1
ATOM 848 C C . LEU A 1 100 ? 7.445 -14.628 1.022 1.00 95.88 100 LEU A C 1
ATOM 850 O O . LEU A 1 100 ? 8.292 -14.428 0.153 1.00 95.88 100 LEU A O 1
ATOM 854 N N . THR A 1 101 ? 6.884 -15.827 1.201 1.00 97.00 101 THR A N 1
ATOM 855 C CA . THR A 1 101 ? 7.226 -16.984 0.354 1.00 97.00 101 THR A CA 1
ATOM 856 C C . THR A 1 101 ? 6.834 -16.744 -1.099 1.00 97.00 101 THR A C 1
ATOM 858 O O . THR A 1 101 ? 7.664 -16.937 -1.986 1.00 97.00 101 THR A O 1
ATOM 861 N N . LYS A 1 102 ? 5.621 -16.237 -1.356 1.00 95.00 102 LYS A N 1
ATOM 862 C CA . LYS A 1 102 ? 5.173 -15.884 -2.716 1.00 95.00 102 LYS A CA 1
ATOM 863 C C . LYS A 1 102 ? 6.077 -14.836 -3.367 1.00 95.00 102 LYS A C 1
ATOM 865 O O . LYS A 1 102 ? 6.451 -14.976 -4.528 1.00 95.00 102 LYS A O 1
ATOM 870 N N . ARG A 1 103 ? 6.450 -13.788 -2.625 1.00 93.62 103 ARG A N 1
ATOM 871 C CA . ARG A 1 103 ? 7.328 -12.719 -3.129 1.00 93.62 103 ARG A CA 1
ATOM 872 C C . ARG A 1 103 ? 8.751 -13.214 -3.386 1.00 93.62 103 ARG A C 1
ATOM 874 O O . ARG A 1 103 ? 9.345 -12.808 -4.378 1.00 93.62 103 ARG A O 1
ATOM 881 N N . ARG A 1 104 ? 9.283 -14.105 -2.541 1.00 93.94 104 ARG A N 1
ATOM 882 C CA . ARG A 1 104 ? 10.588 -14.750 -2.768 1.00 93.94 104 ARG A CA 1
ATOM 883 C C . ARG A 1 104 ? 10.585 -15.604 -4.032 1.00 93.94 104 ARG A C 1
ATOM 885 O O . ARG A 1 104 ? 11.483 -15.431 -4.844 1.00 93.94 104 ARG A O 1
ATOM 892 N N . ALA A 1 105 ? 9.559 -16.430 -4.238 1.00 93.50 105 ALA A N 1
ATOM 893 C CA . ALA A 1 105 ? 9.428 -17.226 -5.459 1.00 93.50 105 ALA A CA 1
ATOM 894 C C . ALA A 1 105 ? 9.378 -16.337 -6.718 1.00 93.50 105 ALA A C 1
ATOM 896 O O . ALA A 1 105 ? 10.112 -16.564 -7.672 1.00 93.50 105 ALA A O 1
ATOM 897 N N . ALA A 1 106 ? 8.604 -15.245 -6.686 1.00 90.81 106 ALA A N 1
ATOM 898 C CA . ALA A 1 106 ? 8.563 -14.293 -7.799 1.00 90.81 106 ALA A CA 1
ATOM 899 C C . ALA A 1 106 ? 9.926 -13.620 -8.074 1.00 90.81 106 ALA A C 1
ATOM 901 O O . ALA A 1 106 ? 10.261 -13.343 -9.225 1.00 90.81 106 ALA A O 1
ATOM 902 N N . LEU A 1 107 ? 10.725 -13.349 -7.035 1.00 89.19 107 LEU A N 1
ATOM 903 C CA . LEU A 1 107 ? 12.086 -12.826 -7.197 1.00 89.19 107 LEU A CA 1
ATOM 904 C C . LEU A 1 107 ? 13.038 -13.861 -7.808 1.00 89.19 107 LEU A C 1
ATOM 906 O O . LEU A 1 107 ? 13.867 -13.490 -8.642 1.00 89.19 107 LEU A O 1
ATOM 910 N N . GLU A 1 108 ? 12.912 -15.135 -7.429 1.00 92.62 108 GLU A N 1
ATOM 911 C CA . GLU A 1 108 ? 13.674 -16.230 -8.042 1.00 92.62 108 GLU A CA 1
ATOM 912 C C . GLU A 1 108 ? 13.376 -16.345 -9.544 1.00 92.62 108 GLU A C 1
ATOM 914 O O . GLU A 1 108 ? 14.310 -16.491 -10.330 1.00 92.62 108 GLU A O 1
ATOM 919 N N . ASP A 1 109 ? 12.119 -16.159 -9.960 1.00 89.62 109 ASP A N 1
ATOM 920 C CA . ASP A 1 109 ? 11.725 -16.156 -11.377 1.00 89.62 109 ASP A CA 1
ATOM 921 C C . ASP A 1 109 ? 12.240 -14.923 -12.150 1.00 89.62 109 ASP A C 1
ATOM 923 O O . ASP A 1 109 ? 12.563 -15.000 -13.341 1.00 89.62 109 ASP A O 1
ATOM 927 N N . LEU A 1 110 ? 12.347 -13.765 -11.487 1.00 90.06 110 LEU A N 1
ATOM 928 C CA . LEU A 1 110 ? 12.835 -12.521 -12.098 1.00 90.06 110 LEU A CA 1
ATOM 929 C C . LEU A 1 110 ? 14.354 -12.511 -12.316 1.00 90.06 110 LEU A C 1
ATOM 931 O O . LEU A 1 110 ? 14.825 -11.899 -13.279 1.00 90.06 110 LEU A O 1
ATOM 935 N N . GLY A 1 111 ? 15.128 -13.188 -11.463 1.00 88.25 111 GLY A N 1
ATOM 936 C CA . GLY A 1 111 ? 16.593 -13.250 -11.562 1.00 88.25 111 GLY A CA 1
ATOM 937 C C . GLY A 1 111 ? 17.099 -13.677 -12.952 1.00 88.25 111 GLY A C 1
ATOM 938 O O . GLY A 1 111 ? 17.827 -12.912 -13.594 1.00 88.25 111 GLY A O 1
ATOM 939 N N . PRO A 1 112 ? 16.659 -14.833 -13.489 1.00 92.88 112 PRO A N 1
ATOM 940 C CA . PRO A 1 112 ? 17.017 -15.291 -14.831 1.00 92.88 112 PRO A CA 1
ATOM 941 C C . PRO A 1 112 ? 16.639 -14.309 -15.947 1.00 92.88 112 PRO A C 1
ATOM 943 O O . PRO A 1 112 ? 17.364 -14.186 -16.938 1.00 92.88 112 PRO A O 1
ATOM 946 N N . LEU A 1 113 ? 15.518 -13.592 -15.805 1.00 89.56 113 LEU A N 1
ATOM 947 C CA . LEU A 1 113 ? 15.074 -12.590 -16.778 1.00 89.56 113 LEU A CA 1
ATOM 948 C C . LEU A 1 113 ? 15.995 -11.365 -16.784 1.00 89.56 113 LEU A C 1
ATOM 950 O O . LEU A 1 113 ? 16.377 -10.889 -17.857 1.00 89.56 113 LEU A O 1
ATOM 954 N N . ILE A 1 114 ? 16.407 -10.895 -15.604 1.00 87.44 114 ILE A N 1
ATOM 955 C CA . ILE A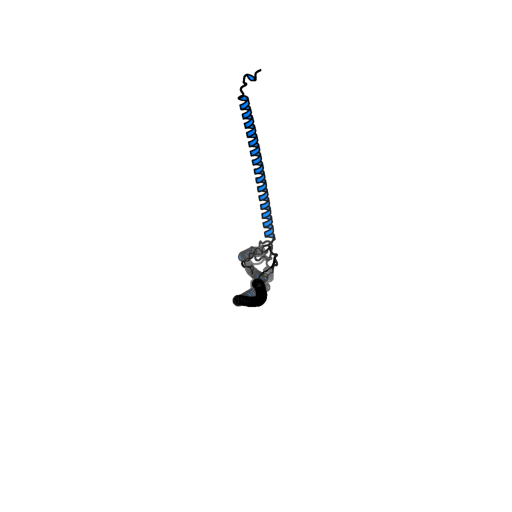 1 114 ? 17.384 -9.808 -15.453 1.00 87.44 114 ILE A CA 1
ATOM 956 C C . ILE A 1 114 ? 18.731 -10.220 -16.053 1.00 87.44 114 ILE A C 1
ATOM 958 O O . ILE A 1 114 ? 19.324 -9.455 -16.817 1.00 87.44 114 ILE A O 1
ATOM 962 N N . ASP A 1 115 ? 19.195 -11.438 -15.776 1.00 89.38 115 ASP A N 1
ATOM 963 C CA . ASP A 1 115 ? 20.450 -11.953 -16.327 1.00 89.38 115 ASP A CA 1
ATOM 964 C C . ASP A 1 115 ? 20.401 -12.085 -17.849 1.00 89.38 115 ASP A C 1
ATOM 966 O O . ASP A 1 115 ? 21.356 -11.714 -18.540 1.00 89.38 115 ASP A O 1
ATOM 970 N N . ARG A 1 116 ? 19.278 -12.562 -18.396 1.00 91.12 116 ARG A N 1
ATOM 971 C CA . ARG A 1 116 ? 19.055 -12.623 -19.845 1.00 91.12 116 ARG A CA 1
ATOM 972 C C . ARG A 1 116 ? 19.064 -11.230 -20.470 1.00 91.12 116 ARG A C 1
ATOM 974 O O . ARG A 1 116 ? 19.732 -11.038 -21.484 1.00 91.12 116 ARG A O 1
ATOM 981 N N . SER A 1 117 ? 18.375 -10.266 -19.862 1.00 87.19 117 SER A N 1
ATOM 982 C CA . SER A 1 117 ? 18.363 -8.868 -20.308 1.00 87.19 117 SER A CA 1
ATOM 983 C C . SER A 1 117 ? 19.773 -8.268 -20.296 1.00 87.19 117 SER A C 1
ATOM 985 O O . SER A 1 117 ? 20.235 -7.730 -21.302 1.00 87.19 117 SER A O 1
ATOM 987 N N . ARG A 1 118 ? 20.530 -8.464 -19.208 1.00 88.25 118 ARG A N 1
ATOM 988 C CA . ARG A 1 118 ? 21.919 -7.998 -19.087 1.00 88.25 118 ARG A CA 1
ATOM 989 C C . ARG A 1 118 ? 22.829 -8.614 -20.149 1.00 88.25 118 ARG A C 1
ATOM 991 O O . ARG A 1 118 ? 23.661 -7.907 -20.713 1.00 88.25 118 ARG A O 1
ATOM 998 N N . LYS A 1 119 ? 22.685 -9.916 -20.426 1.00 92.44 119 LYS A N 1
ATOM 999 C CA . LYS A 1 119 ? 23.424 -10.594 -21.504 1.00 92.44 119 LYS A CA 1
ATOM 1000 C C . LYS A 1 119 ? 23.087 -9.988 -22.866 1.00 92.44 119 LYS A C 1
ATOM 1002 O O . LYS A 1 119 ? 24.009 -9.676 -23.607 1.00 92.44 119 LYS A O 1
ATOM 1007 N N . LEU A 1 120 ? 21.806 -9.751 -23.155 1.00 90.50 120 LEU A N 1
ATOM 1008 C CA . LEU A 1 120 ? 21.368 -9.152 -24.418 1.00 90.50 120 LEU A CA 1
ATOM 1009 C C . LEU A 1 120 ? 21.958 -7.747 -24.623 1.00 90.50 120 LEU A C 1
ATOM 1011 O O . LEU A 1 120 ? 22.509 -7.457 -25.682 1.00 90.50 120 LEU A O 1
ATOM 1015 N N . VAL A 1 121 ? 21.912 -6.901 -23.589 1.00 90.06 121 VAL A N 1
ATOM 1016 C CA . VAL A 1 121 ? 22.507 -5.553 -23.607 1.00 90.06 121 VAL A CA 1
ATOM 1017 C C . VAL A 1 121 ? 24.007 -5.613 -23.892 1.00 90.06 121 VAL A C 1
ATOM 1019 O O . VAL A 1 121 ? 24.491 -4.862 -24.734 1.00 90.06 121 VAL A O 1
ATOM 1022 N N . LYS A 1 122 ? 24.736 -6.526 -23.235 1.00 92.94 122 LYS A N 1
ATOM 1023 C CA . LYS A 1 122 ? 26.173 -6.725 -23.479 1.00 92.94 122 LYS A CA 1
ATOM 1024 C C . LYS A 1 122 ? 26.452 -7.156 -24.917 1.00 92.94 122 LYS A C 1
ATOM 1026 O O . LYS A 1 122 ? 27.281 -6.542 -25.573 1.00 92.94 122 LYS A O 1
ATOM 1031 N N . THR A 1 123 ? 25.720 -8.148 -25.429 1.00 93.81 123 THR A N 1
ATOM 1032 C CA . THR A 1 123 ? 25.897 -8.606 -26.817 1.00 93.81 123 THR A CA 1
ATOM 1033 C C . THR A 1 123 ? 25.590 -7.506 -27.833 1.00 93.81 123 THR A C 1
ATOM 1035 O O . THR A 1 123 ? 26.277 -7.395 -28.844 1.00 93.81 123 THR A O 1
ATOM 1038 N N . GLN A 1 124 ? 24.588 -6.663 -27.562 1.00 91.62 124 GLN A N 1
ATOM 1039 C CA . GLN A 1 124 ? 24.242 -5.533 -28.424 1.00 91.62 124 GLN A CA 1
ATOM 1040 C C . GLN A 1 124 ? 25.354 -4.472 -28.421 1.00 91.62 124 GLN A C 1
ATOM 1042 O O . GLN A 1 124 ? 25.701 -3.946 -29.477 1.00 91.62 124 GLN A O 1
ATOM 1047 N N . ASP A 1 125 ? 25.929 -4.172 -27.252 1.00 93.50 125 ASP A N 1
ATOM 1048 C CA . ASP A 1 125 ? 27.054 -3.241 -27.129 1.00 93.50 125 ASP A CA 1
ATOM 1049 C C . ASP A 1 125 ? 28.289 -3.761 -27.878 1.00 93.50 125 ASP A C 1
ATOM 1051 O O . ASP A 1 125 ? 28.853 -3.045 -28.702 1.00 93.50 125 ASP A O 1
ATOM 1055 N N . GLU A 1 126 ? 28.647 -5.036 -27.697 1.00 95.31 126 GLU A N 1
ATOM 1056 C CA . GLU A 1 126 ? 29.748 -5.690 -28.420 1.00 95.31 126 GLU A CA 1
ATOM 1057 C C . GLU A 1 126 ? 29.565 -5.613 -29.946 1.00 95.31 126 GLU A C 1
ATOM 1059 O O . GLU A 1 126 ? 30.506 -5.268 -30.664 1.00 95.31 126 GLU A O 1
ATOM 1064 N N . GLN A 1 127 ? 28.348 -5.854 -30.451 1.00 93.81 127 GLN A N 1
ATOM 1065 C CA . GLN A 1 127 ? 28.026 -5.707 -31.877 1.00 93.81 127 GLN A CA 1
ATOM 1066 C C . GLN A 1 127 ? 28.206 -4.266 -32.370 1.00 93.81 127 GLN A C 1
ATOM 1068 O O . GLN A 1 127 ? 28.756 -4.047 -33.452 1.00 93.81 127 GLN A O 1
ATOM 1073 N N . ILE A 1 128 ? 27.777 -3.275 -31.584 1.00 93.06 128 ILE A N 1
ATOM 1074 C CA . ILE A 1 128 ? 27.956 -1.855 -31.913 1.00 93.06 128 ILE A CA 1
ATOM 1075 C C . ILE A 1 128 ? 29.445 -1.491 -31.932 1.00 93.06 128 ILE A C 1
ATOM 1077 O O . ILE A 1 128 ? 29.886 -0.794 -32.849 1.00 93.06 128 ILE A O 1
ATOM 1081 N N . GLN A 1 129 ? 30.233 -1.956 -30.957 1.00 94.25 129 GLN A N 1
ATOM 1082 C CA . GLN A 1 129 ? 31.677 -1.703 -30.907 1.00 94.25 129 GLN A CA 1
ATOM 1083 C C . GLN A 1 129 ? 32.408 -2.353 -32.085 1.00 94.25 129 GLN A C 1
ATOM 1085 O O . GLN A 1 129 ? 33.254 -1.710 -32.707 1.00 94.25 129 GLN A O 1
ATOM 1090 N N . TYR A 1 130 ? 32.048 -3.589 -32.442 1.00 95.25 130 TYR A N 1
ATOM 1091 C CA . TYR A 1 130 ? 32.581 -4.261 -33.625 1.00 95.25 130 TYR A CA 1
ATOM 1092 C C . TYR A 1 130 ? 32.237 -3.503 -34.914 1.00 95.25 130 TYR A C 1
ATOM 1094 O O . TYR A 1 130 ? 33.111 -3.229 -35.730 1.00 95.25 130 TYR A O 1
ATOM 1102 N N . ALA A 1 131 ? 30.981 -3.081 -35.087 1.00 92.06 131 ALA A N 1
ATOM 1103 C CA . ALA A 1 131 ? 30.574 -2.322 -36.266 1.00 92.06 131 ALA A CA 1
ATOM 1104 C C . ALA A 1 131 ? 31.299 -0.965 -36.370 1.00 92.06 131 ALA A C 1
ATOM 1106 O O . ALA A 1 131 ? 31.652 -0.538 -37.474 1.00 92.06 131 ALA A O 1
ATOM 1107 N N . LYS A 1 132 ? 31.558 -0.301 -35.232 1.00 91.75 132 LYS A N 1
ATOM 1108 C CA . LYS A 1 132 ? 32.359 0.933 -35.159 1.00 91.75 132 LYS A CA 1
ATOM 1109 C C . LYS A 1 132 ? 33.809 0.699 -35.573 1.00 91.75 132 LYS A C 1
ATOM 1111 O O . LYS A 1 132 ? 34.312 1.450 -36.407 1.00 91.75 132 LYS A O 1
ATOM 1116 N N . SER A 1 133 ? 34.462 -0.323 -35.019 1.00 93.12 133 SER A N 1
ATOM 1117 C CA . SER A 1 133 ? 35.868 -0.621 -35.313 1.00 93.12 133 SER A CA 1
ATOM 1118 C C . SER A 1 133 ? 36.067 -1.086 -36.755 1.00 93.12 133 SER A C 1
ATOM 1120 O O . SER A 1 133 ? 37.001 -0.635 -37.413 1.00 93.12 133 SER A O 1
ATOM 1122 N N . ASP A 1 134 ? 35.151 -1.895 -37.289 1.00 92.00 134 ASP A N 1
ATOM 1123 C CA . ASP A 1 134 ? 35.155 -2.312 -38.691 1.00 92.00 134 ASP A CA 1
ATOM 1124 C C . ASP A 1 134 ? 34.942 -1.116 -39.639 1.00 92.00 134 ASP A C 1
ATOM 1126 O O . ASP A 1 134 ? 35.647 -0.967 -40.637 1.00 92.00 134 ASP A O 1
ATOM 1130 N N . ASN A 1 135 ? 34.036 -0.186 -39.307 1.00 89.81 135 ASN A N 1
ATOM 1131 C CA . ASN A 1 135 ? 33.879 1.051 -40.081 1.00 89.81 135 ASN A CA 1
ATOM 1132 C C . ASN A 1 135 ? 35.151 1.921 -40.047 1.00 89.81 135 ASN A C 1
ATOM 1134 O O . ASN A 1 135 ? 35.590 2.411 -41.085 1.00 89.81 135 ASN A O 1
ATOM 1138 N N . GLU A 1 136 ? 35.780 2.075 -38.879 1.00 90.25 136 GLU A N 1
ATOM 1139 C CA . GLU A 1 136 ? 37.042 2.811 -38.731 1.00 90.25 136 GLU A CA 1
ATOM 1140 C C . GLU A 1 136 ? 38.203 2.137 -39.483 1.00 90.25 136 GLU A C 1
ATOM 1142 O O . GLU A 1 136 ? 39.031 2.813 -40.102 1.00 90.25 136 GLU A O 1
ATOM 1147 N N . TYR A 1 137 ? 38.255 0.804 -39.485 1.00 90.19 137 TYR A N 1
ATOM 1148 C CA . TYR A 1 137 ? 39.220 0.036 -40.265 1.00 90.19 137 TYR A CA 1
ATOM 1149 C C . TYR A 1 137 ? 39.044 0.289 -41.765 1.00 90.19 137 TYR A C 1
ATOM 1151 O O . TYR A 1 137 ? 40.017 0.620 -42.444 1.00 90.19 137 TYR A O 1
ATOM 1159 N N . MET A 1 138 ? 37.810 0.222 -42.273 1.00 86.00 138 MET A N 1
ATOM 1160 C CA . MET A 1 138 ? 37.499 0.500 -43.680 1.00 86.00 138 MET A CA 1
ATOM 1161 C C . MET A 1 138 ? 37.830 1.942 -44.080 1.00 86.00 138 MET A C 1
ATOM 1163 O O . MET A 1 138 ? 38.248 2.193 -45.210 1.00 86.00 138 MET A O 1
ATOM 1167 N N . GLU A 1 139 ? 37.699 2.905 -43.165 1.00 86.69 139 GLU A N 1
ATOM 1168 C CA . GLU A 1 139 ? 38.179 4.269 -43.392 1.00 86.69 139 GLU A CA 1
ATOM 1169 C C . GLU A 1 139 ? 39.701 4.336 -43.498 1.00 86.69 139 GLU A C 1
ATOM 1171 O O . GLU A 1 139 ? 40.221 5.014 -44.380 1.00 86.69 139 GLU A O 1
ATOM 1176 N N . LYS A 1 140 ? 40.438 3.671 -42.605 1.00 88.19 140 LYS A N 1
ATOM 1177 C CA . LYS A 1 140 ? 41.906 3.754 -42.557 1.00 88.19 140 LYS A CA 1
ATOM 1178 C C . LYS A 1 140 ? 42.594 2.909 -43.630 1.00 88.19 140 LYS A C 1
ATOM 1180 O O . LYS A 1 140 ? 43.698 3.263 -44.045 1.00 88.19 140 LYS A O 1
ATOM 1185 N N . ASN A 1 141 ? 41.961 1.835 -44.101 1.00 89.50 141 ASN A N 1
ATOM 1186 C CA . ASN A 1 141 ? 42.539 0.882 -45.045 1.00 89.50 141 ASN A CA 1
ATOM 1187 C C . ASN A 1 141 ? 42.544 1.408 -46.493 1.00 89.50 141 ASN A C 1
ATOM 1189 O O . ASN A 1 141 ? 41.797 0.957 -47.364 1.00 89.50 141 ASN A O 1
ATOM 1193 N N . PHE A 1 142 ? 43.442 2.358 -46.763 1.00 86.94 142 PHE A N 1
ATOM 1194 C CA . PHE A 1 142 ? 43.633 2.927 -48.097 1.00 86.94 142 PHE A CA 1
ATOM 1195 C C . PHE A 1 142 ? 44.020 1.875 -49.147 1.00 86.94 142 PHE A C 1
ATOM 1197 O O . PHE A 1 142 ? 43.622 1.989 -50.301 1.00 86.94 142 PHE A O 1
ATOM 1204 N N . SER A 1 143 ? 44.762 0.831 -48.759 1.00 85.00 143 SER A N 1
ATOM 1205 C CA . SER A 1 143 ? 45.173 -0.235 -49.682 1.00 85.00 143 SER A CA 1
ATOM 1206 C C . SER A 1 143 ? 43.973 -1.012 -50.226 1.00 85.00 143 SER A C 1
ATOM 1208 O O . SER A 1 143 ? 43.895 -1.229 -51.433 1.00 85.00 143 SER A O 1
ATOM 1210 N N . ALA A 1 144 ? 43.016 -1.379 -49.366 1.00 86.00 144 ALA A N 1
ATOM 1211 C CA . ALA A 1 144 ? 41.772 -2.011 -49.800 1.00 86.00 144 ALA A CA 1
ATOM 1212 C C . ALA A 1 144 ? 40.922 -1.058 -50.650 1.00 86.00 144 ALA A C 1
ATOM 1214 O O . ALA A 1 144 ? 40.487 -1.444 -51.728 1.00 86.00 144 ALA A O 1
ATOM 1215 N N . PHE A 1 145 ? 40.784 0.209 -50.239 1.00 89.56 145 PHE A N 1
ATOM 1216 C CA . PHE A 1 145 ? 40.070 1.218 -51.031 1.00 89.56 145 PHE A CA 1
ATOM 1217 C C . PHE A 1 145 ? 40.668 1.386 -52.436 1.00 89.56 145 PHE A C 1
ATOM 1219 O O . PHE A 1 145 ? 39.943 1.458 -53.419 1.00 89.56 145 PHE A O 1
ATOM 1226 N N . LYS A 1 146 ? 41.998 1.413 -52.557 1.00 87.69 146 LYS A N 1
ATOM 1227 C CA . LYS A 1 146 ? 42.685 1.534 -53.848 1.00 87.69 146 LYS A CA 1
ATOM 1228 C C . LYS A 1 146 ? 42.459 0.311 -54.747 1.00 87.69 146 LYS A C 1
ATOM 1230 O O . LYS A 1 146 ? 42.437 0.463 -55.962 1.00 87.69 146 LYS A O 1
ATOM 1235 N N . LYS A 1 147 ? 42.277 -0.886 -54.174 1.00 89.50 147 LYS A N 1
ATOM 1236 C CA . LYS A 1 147 ? 41.968 -2.109 -54.938 1.00 89.50 147 LYS A CA 1
ATOM 1237 C C . LYS A 1 147 ? 40.575 -2.089 -55.572 1.00 89.50 147 LYS A C 1
ATOM 1239 O O . LYS A 1 147 ? 40.407 -2.728 -56.601 1.00 89.50 147 LYS A O 1
ATOM 1244 N N . GLU A 1 148 ? 39.625 -1.344 -55.006 1.00 86.75 148 GLU A N 1
ATOM 1245 C CA . GLU A 1 148 ? 38.291 -1.129 -55.600 1.00 86.75 148 GLU A CA 1
ATOM 1246 C C . GLU A 1 148 ? 38.348 -0.272 -56.879 1.00 86.75 148 GLU A C 1
ATOM 1248 O O . GLU A 1 148 ? 37.428 -0.299 -57.693 1.00 86.75 148 GLU A O 1
ATOM 1253 N N . PHE A 1 149 ? 39.443 0.476 -57.078 1.00 90.25 149 PHE A N 1
ATOM 1254 C CA . PHE A 1 149 ? 39.642 1.373 -58.218 1.00 90.25 149 PHE A CA 1
ATOM 1255 C C . PHE A 1 149 ? 41.035 1.172 -58.843 1.00 90.25 149 PHE A C 1
ATOM 1257 O O . PHE A 1 149 ? 41.903 2.043 -58.731 1.00 90.25 149 PHE A O 1
ATOM 1264 N N . PRO A 1 150 ? 41.293 0.028 -59.501 1.00 86.69 150 PRO A N 1
ATOM 1265 C CA . PRO A 1 150 ? 42.591 -0.240 -60.116 1.00 86.69 150 PRO A CA 1
ATOM 1266 C C . PRO A 1 150 ? 42.850 0.630 -61.356 1.00 86.69 150 PRO A C 1
ATOM 1268 O O . PRO A 1 150 ? 44.001 0.768 -61.765 1.00 86.69 150 PRO A O 1
ATOM 1271 N N . GLU A 1 151 ? 41.807 1.220 -61.954 1.00 87.69 151 GLU A N 1
ATOM 1272 C CA . GLU A 1 151 ? 41.899 1.930 -63.236 1.00 87.69 151 GLU A CA 1
ATOM 1273 C C . GLU A 1 151 ? 42.327 3.409 -63.106 1.00 87.69 151 GLU A C 1
ATOM 1275 O O . GLU A 1 151 ? 42.525 4.082 -64.116 1.00 87.69 151 GLU A O 1
ATOM 1280 N N . ILE A 1 152 ? 42.486 3.933 -61.882 1.00 89.25 152 ILE A N 1
ATOM 1281 C CA . ILE A 1 152 ? 42.804 5.350 -61.620 1.00 89.25 152 ILE A CA 1
ATOM 1282 C C . ILE A 1 152 ? 44.227 5.566 -61.087 1.00 89.25 152 ILE A C 1
ATOM 1284 O O . ILE A 1 152 ? 44.837 4.698 -60.462 1.00 89.25 152 ILE A O 1
ATOM 1288 N N . SER A 1 153 ? 44.759 6.778 -61.283 1.00 89.81 153 SER A N 1
ATOM 1289 C CA . SER A 1 153 ? 46.070 7.163 -60.748 1.00 89.81 153 SER A CA 1
ATOM 1290 C C . SER A 1 153 ? 46.074 7.229 -59.214 1.00 89.81 153 SER A C 1
ATOM 1292 O O . SER A 1 153 ? 45.048 7.468 -58.575 1.00 89.81 153 SER A O 1
ATOM 1294 N N . ALA A 1 154 ? 47.253 7.081 -58.599 1.00 86.50 154 ALA A N 1
ATOM 1295 C CA . ALA A 1 154 ? 47.393 7.154 -57.142 1.00 86.50 154 ALA A CA 1
ATOM 1296 C C . ALA A 1 154 ? 46.902 8.498 -56.561 1.00 86.50 154 ALA A C 1
ATOM 1298 O O . ALA A 1 154 ? 46.192 8.503 -55.560 1.00 86.50 154 ALA A O 1
ATOM 1299 N N . ALA A 1 155 ? 47.194 9.615 -57.235 1.00 87.81 155 ALA A N 1
ATOM 1300 C CA . ALA A 1 155 ? 46.746 10.947 -56.822 1.00 87.81 155 ALA A CA 1
ATOM 1301 C C . ALA A 1 155 ? 45.212 11.107 -56.892 1.00 87.81 155 ALA A C 1
ATOM 1303 O O . ALA A 1 155 ? 44.604 11.768 -56.043 1.00 87.81 155 ALA A O 1
ATOM 1304 N N . MET A 1 156 ? 44.570 10.464 -57.874 1.00 88.12 156 MET A N 1
ATOM 1305 C CA . MET A 1 156 ? 43.111 10.450 -57.990 1.00 88.12 156 MET A CA 1
ATOM 1306 C C . MET A 1 156 ? 42.480 9.570 -56.901 1.00 88.12 156 MET A C 1
ATOM 1308 O O . MET A 1 156 ? 41.519 9.985 -56.251 1.00 88.12 156 MET A O 1
ATOM 1312 N N . ALA A 1 157 ? 43.070 8.401 -56.624 1.00 89.00 157 ALA A N 1
ATOM 1313 C CA . ALA A 1 157 ? 42.642 7.520 -55.537 1.00 89.00 157 ALA A CA 1
ATOM 1314 C C . ALA A 1 157 ? 42.729 8.209 -54.163 1.00 89.00 157 ALA A C 1
ATOM 1316 O O . ALA A 1 157 ? 41.799 8.098 -53.366 1.00 89.00 157 ALA A O 1
ATOM 1317 N N . ASP A 1 158 ? 43.788 8.982 -53.901 1.00 89.19 158 ASP A N 1
ATOM 1318 C CA . ASP A 1 158 ? 43.926 9.787 -52.679 1.00 89.19 158 ASP A CA 1
ATOM 1319 C C . ASP A 1 158 ? 42.823 10.847 -52.551 1.00 89.19 158 ASP A C 1
ATOM 1321 O O . ASP A 1 158 ? 42.281 11.079 -51.466 1.00 89.19 158 ASP A O 1
ATOM 1325 N N . THR A 1 159 ? 42.463 11.483 -53.665 1.00 89.81 159 THR A N 1
ATOM 1326 C CA . THR A 1 159 ? 41.403 12.499 -53.718 1.00 89.81 159 THR A CA 1
ATOM 1327 C C . THR A 1 159 ? 40.033 11.896 -53.400 1.00 89.81 159 THR A C 1
ATOM 1329 O O . THR A 1 159 ? 39.319 12.404 -52.529 1.00 89.81 159 THR A O 1
ATOM 1332 N N . LEU A 1 160 ? 39.695 10.764 -54.025 1.00 89.94 160 LEU A N 1
ATOM 1333 C CA . LEU A 1 160 ? 38.467 10.015 -53.739 1.00 89.94 160 LEU A CA 1
ATOM 1334 C C . LEU A 1 160 ? 38.448 9.483 -52.302 1.00 89.94 160 LEU A C 1
ATOM 1336 O O . LEU A 1 160 ? 37.434 9.586 -51.614 1.00 89.94 160 LEU A O 1
ATOM 1340 N N . HIS A 1 161 ? 39.576 9.001 -51.788 1.00 90.31 161 HIS A N 1
ATOM 1341 C CA . HIS A 1 161 ? 39.653 8.490 -50.425 1.00 90.31 161 HIS A CA 1
ATOM 1342 C C . HIS A 1 161 ? 39.479 9.589 -49.360 1.00 90.31 161 HIS A C 1
ATOM 1344 O O . HIS A 1 161 ? 38.839 9.364 -48.330 1.00 90.31 161 HIS A O 1
ATOM 1350 N N . LYS A 1 162 ? 39.965 10.814 -49.610 1.00 89.81 162 LYS A N 1
ATOM 1351 C CA . LYS A 1 162 ? 39.661 11.985 -48.762 1.00 89.81 162 LYS A CA 1
ATOM 1352 C C . LYS A 1 162 ? 38.163 12.296 -48.750 1.00 89.81 162 LYS A C 1
ATOM 1354 O O . LYS A 1 162 ? 37.605 12.561 -47.685 1.00 89.81 162 LYS A O 1
ATOM 1359 N N . MET A 1 163 ? 37.501 12.221 -49.907 1.00 87.69 163 MET A N 1
ATOM 1360 C CA . MET A 1 163 ? 36.046 12.384 -50.002 1.00 87.69 163 MET A CA 1
ATOM 1361 C C . MET A 1 163 ? 35.284 11.260 -49.287 1.00 87.69 1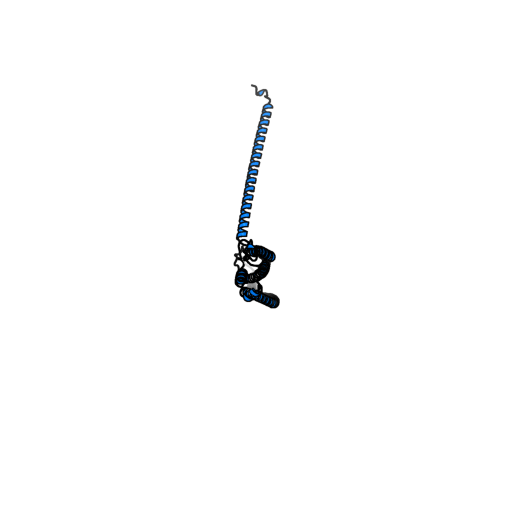63 MET A C 1
ATOM 1363 O O . MET A 1 163 ? 34.283 11.532 -48.628 1.00 87.69 163 MET A O 1
ATOM 1367 N N . TYR A 1 164 ? 35.781 10.023 -49.356 1.00 88.44 164 TYR A N 1
ATOM 1368 C CA . TYR A 1 164 ? 35.230 8.866 -48.647 1.00 88.44 164 TYR A CA 1
ATOM 1369 C C . TYR A 1 164 ? 35.326 9.018 -47.123 1.00 88.44 164 TYR A C 1
ATOM 1371 O O . TYR A 1 164 ? 34.362 8.750 -46.408 1.00 88.44 164 TYR A O 1
ATOM 1379 N N . LYS A 1 165 ? 36.466 9.499 -46.608 1.00 88.00 165 LYS A N 1
ATOM 1380 C CA . LYS A 1 165 ? 36.705 9.751 -45.173 1.00 88.00 165 LYS A CA 1
ATOM 1381 C C . LYS A 1 165 ? 35.916 10.925 -44.601 1.00 88.00 165 LYS A C 1
ATOM 1383 O O . LYS A 1 165 ? 35.745 11.008 -43.388 1.00 88.00 165 LYS A O 1
ATOM 1388 N N . LYS A 1 166 ? 35.463 11.860 -45.439 1.00 85.44 166 LYS A N 1
ATOM 1389 C CA . LYS A 1 166 ? 34.765 13.063 -44.977 1.00 85.44 166 LYS A CA 1
ATOM 1390 C C . LYS A 1 166 ? 33.503 12.659 -44.212 1.00 85.44 166 LYS A C 1
ATOM 1392 O O . LYS A 1 166 ? 32.554 12.147 -44.804 1.00 85.44 166 LYS A O 1
ATOM 1397 N N . LYS A 1 167 ? 33.473 12.889 -42.897 1.00 72.69 167 LYS A N 1
ATOM 1398 C CA . LYS A 1 167 ? 32.297 12.598 -42.065 1.00 72.69 167 LYS A CA 1
ATOM 1399 C C . LYS A 1 167 ? 31.088 13.386 -42.553 1.00 72.69 167 LYS A C 1
ATOM 1401 O O . LYS A 1 167 ? 31.223 14.473 -43.119 1.00 72.69 167 LYS A O 1
ATOM 1406 N N . LEU A 1 168 ? 29.910 12.804 -42.371 1.00 66.56 168 LEU A N 1
ATOM 1407 C CA . LEU A 1 168 ? 28.673 13.493 -42.680 1.00 66.56 168 LEU A CA 1
ATOM 1408 C C . LEU A 1 168 ? 28.605 14.722 -41.752 1.00 66.56 168 LEU A C 1
ATOM 1410 O O . LEU A 1 168 ? 28.938 14.586 -40.568 1.00 66.56 168 LEU A O 1
ATOM 1414 N N . PRO A 1 169 ? 28.219 15.916 -42.239 1.00 60.41 169 PRO A N 1
ATOM 1415 C CA . PRO A 1 169 ? 27.847 17.002 -41.339 1.00 60.41 169 PRO A CA 1
ATOM 1416 C C . PRO A 1 169 ? 26.820 16.445 -40.359 1.00 60.41 169 PRO A C 1
ATOM 1418 O O . PRO A 1 169 ? 25.974 15.660 -40.792 1.00 60.41 169 PRO A O 1
ATOM 1421 N N . GLN A 1 170 ? 26.902 16.794 -39.069 1.00 55.41 170 GLN A N 1
ATOM 1422 C CA . GLN A 1 170 ? 25.906 16.320 -38.111 1.00 55.41 170 GLN A CA 1
ATOM 1423 C C . GLN A 1 170 ? 24.530 16.660 -38.673 1.00 55.41 170 GLN A C 1
ATOM 1425 O O . GLN A 1 170 ? 24.182 17.839 -38.786 1.00 55.41 170 GLN A O 1
ATOM 1430 N N . LEU A 1 171 ? 23.797 15.625 -39.096 1.00 54.03 171 LEU A N 1
ATOM 1431 C CA . LEU A 1 171 ? 22.417 15.744 -39.517 1.00 54.03 171 LEU A CA 1
ATOM 1432 C C . LEU A 1 171 ? 21.708 16.239 -38.271 1.00 54.03 171 LEU A C 1
ATOM 1434 O O . LEU A 1 171 ? 21.389 15.464 -37.373 1.00 54.03 171 LEU A O 1
ATOM 1438 N N . LYS A 1 172 ? 21.531 17.559 -38.184 1.00 43.88 172 LYS A N 1
ATOM 1439 C CA . LYS A 1 172 ? 20.596 18.173 -37.260 1.00 43.88 172 LYS A CA 1
ATOM 1440 C C . LYS A 1 172 ? 19.237 17.710 -37.747 1.00 43.88 172 LYS A C 1
ATOM 1442 O O . LYS A 1 172 ? 18.554 18.424 -38.475 1.00 43.88 172 LYS A O 1
ATOM 1447 N N . ILE A 1 173 ? 18.879 16.478 -37.400 1.00 44.91 173 ILE A N 1
ATOM 1448 C CA . ILE A 1 173 ? 17.500 16.047 -37.389 1.00 44.91 173 ILE A CA 1
ATOM 1449 C C . ILE A 1 173 ? 16.879 17.052 -36.432 1.00 44.91 173 ILE A C 1
ATOM 1451 O O . ILE A 1 173 ? 17.096 16.985 -35.222 1.00 44.91 173 ILE A O 1
ATOM 1455 N N . LYS A 1 174 ? 16.211 18.070 -36.983 1.00 39.69 174 LYS A N 1
ATOM 1456 C CA . LYS A 1 174 ? 15.271 18.884 -36.229 1.00 39.69 174 LYS A CA 1
ATOM 1457 C C . LYS A 1 174 ? 14.176 17.906 -35.823 1.00 39.69 174 LYS A C 1
ATOM 1459 O O . LYS A 1 174 ? 13.149 17.805 -36.483 1.00 39.69 174 LYS A O 1
ATOM 1464 N N . ALA A 1 175 ? 14.433 17.124 -34.780 1.00 38.16 175 ALA A N 1
ATOM 1465 C CA . ALA A 1 175 ? 13.381 16.547 -33.985 1.00 38.16 175 ALA A CA 1
ATOM 1466 C C . ALA A 1 175 ? 12.646 17.772 -33.449 1.00 38.16 175 ALA A C 1
ATOM 1468 O O . ALA A 1 175 ? 13.152 18.472 -32.576 1.00 38.16 175 ALA A O 1
ATOM 1469 N N . GLY A 1 176 ? 11.550 18.136 -34.110 1.00 37.88 176 GLY A N 1
ATOM 1470 C CA . GLY A 1 176 ? 10.692 19.221 -33.678 1.00 37.88 176 GLY A CA 1
ATOM 1471 C C . GLY A 1 176 ? 10.088 18.827 -32.345 1.00 37.88 176 GLY A C 1
ATOM 1472 O O . GLY A 1 176 ? 9.033 18.217 -32.322 1.00 37.88 176 GLY A O 1
ATOM 1473 N N . LEU A 1 177 ? 10.788 19.122 -31.257 1.00 37.94 177 LEU A N 1
ATOM 1474 C CA . LEU A 1 177 ? 10.287 19.065 -29.897 1.00 37.94 177 LEU A CA 1
ATOM 1475 C C . LEU A 1 177 ? 10.977 20.185 -29.125 1.00 37.94 177 LEU A C 1
ATOM 1477 O O . LEU A 1 177 ? 12.205 20.239 -29.039 1.00 37.94 177 LEU A O 1
ATOM 1481 N N . GLY A 1 178 ? 10.161 21.104 -28.613 1.00 35.47 178 GLY A N 1
ATOM 1482 C CA . GLY A 1 178 ? 10.584 22.012 -27.564 1.00 35.47 178 GLY A CA 1
ATOM 1483 C C . GLY A 1 178 ? 11.077 21.224 -26.351 1.00 35.47 178 GLY A C 1
ATOM 1484 O O . GLY A 1 178 ? 10.611 20.122 -26.079 1.00 35.47 178 GLY A O 1
ATOM 1485 N N . GLU A 1 179 ? 12.064 21.811 -25.683 1.00 42.94 179 GLU A N 1
ATOM 1486 C CA . GLU A 1 179 ? 12.317 21.712 -24.245 1.00 42.94 179 GLU A CA 1
ATOM 1487 C C . GLU A 1 179 ? 12.104 20.339 -23.586 1.00 42.94 179 GLU A C 1
ATOM 1489 O O . GLU A 1 179 ? 11.047 20.023 -23.053 1.00 42.94 179 GLU A O 1
ATOM 1494 N N . ALA A 1 180 ? 13.182 19.552 -23.589 1.00 39.88 180 ALA A N 1
ATOM 1495 C CA . ALA A 1 180 ? 13.747 18.804 -22.458 1.00 39.88 180 ALA A CA 1
ATOM 1496 C C . ALA A 1 180 ? 14.345 17.489 -22.990 1.00 39.88 180 ALA A C 1
ATOM 1498 O O . ALA A 1 180 ? 13.599 16.593 -23.390 1.00 39.88 180 ALA A O 1
ATOM 1499 N N . PRO A 1 181 ? 15.679 17.315 -22.976 1.00 46.03 181 PRO A N 1
ATOM 1500 C CA . PRO A 1 181 ? 16.340 16.136 -23.547 1.00 46.03 181 PRO A CA 1
ATOM 1501 C C . PRO A 1 181 ? 16.015 14.809 -22.834 1.00 46.03 181 PRO A C 1
ATOM 1503 O O . PRO A 1 181 ? 16.514 13.767 -23.243 1.00 46.03 181 PRO A O 1
ATOM 1506 N N . PHE A 1 182 ? 15.180 14.818 -21.789 1.00 50.88 182 PHE A N 1
ATOM 1507 C CA . PHE A 1 182 ? 15.014 13.684 -20.886 1.00 50.88 182 PHE A CA 1
ATOM 1508 C C . PHE A 1 182 ? 13.605 13.519 -20.296 1.00 50.88 182 PHE A C 1
ATOM 1510 O O . PHE A 1 182 ? 13.472 12.983 -19.206 1.00 50.88 182 PHE A O 1
ATOM 1517 N N . ASN A 1 183 ? 12.532 13.921 -20.990 1.00 53.34 183 ASN A N 1
ATOM 1518 C CA . ASN A 1 183 ? 11.177 13.558 -20.544 1.00 53.34 183 ASN A CA 1
ATOM 1519 C C . ASN A 1 183 ? 10.780 12.167 -21.097 1.00 53.34 183 ASN A C 1
ATOM 1521 O O . ASN A 1 183 ? 10.555 12.058 -22.311 1.00 53.34 183 ASN A O 1
ATOM 1525 N N . PRO A 1 184 ? 10.726 11.092 -20.281 1.00 53.50 184 PRO A N 1
ATOM 1526 C CA . PRO A 1 184 ? 10.291 9.764 -20.724 1.00 53.50 184 PRO A CA 1
ATOM 1527 C C . PRO A 1 184 ? 8.790 9.690 -21.060 1.00 53.50 184 PRO A C 1
ATOM 1529 O O . PRO A 1 184 ? 8.383 8.746 -21.726 1.00 53.50 184 PRO A O 1
ATOM 1532 N N . TYR A 1 185 ? 7.998 10.701 -20.682 1.00 52.81 185 TYR A N 1
ATOM 1533 C CA . TYR A 1 185 ? 6.542 10.762 -20.877 1.00 52.81 185 TYR A CA 1
ATOM 1534 C C . TYR A 1 185 ? 6.088 11.797 -21.923 1.00 52.81 185 TYR A C 1
ATOM 1536 O O . TYR A 1 185 ? 4.894 12.029 -22.092 1.00 52.81 185 TYR A O 1
ATOM 1544 N N . GLY A 1 186 ? 7.016 12.462 -22.619 1.00 57.00 186 GLY A N 1
ATOM 1545 C CA . GLY A 1 186 ? 6.669 13.401 -23.692 1.00 57.00 186 GLY A CA 1
ATOM 1546 C C . GLY A 1 186 ? 6.177 12.685 -24.955 1.00 57.00 186 GLY A C 1
ATOM 1547 O O . GLY A 1 186 ? 6.576 11.551 -25.220 1.00 57.00 186 GLY A O 1
ATOM 1548 N N . ASN A 1 187 ? 5.372 13.366 -25.780 1.00 50.22 187 ASN A N 1
ATOM 1549 C CA . ASN A 1 187 ? 5.005 12.891 -27.119 1.00 50.22 187 ASN A CA 1
ATOM 1550 C C . ASN A 1 187 ? 6.259 12.803 -28.000 1.00 50.22 187 ASN A C 1
ATOM 1552 O O . ASN A 1 187 ? 6.653 13.766 -28.657 1.00 50.22 187 ASN A O 1
ATOM 1556 N N . ARG A 1 188 ? 6.924 11.647 -27.983 1.00 59.12 188 ARG A N 1
ATOM 1557 C CA . ARG A 1 188 ? 8.079 11.370 -28.835 1.00 59.12 188 ARG A CA 1
ATOM 1558 C C . ARG A 1 188 ? 7.573 10.871 -30.190 1.00 59.12 188 ARG A C 1
ATOM 1560 O O . ARG A 1 188 ? 6.722 9.981 -30.213 1.00 59.12 188 ARG A O 1
ATOM 1567 N N . PRO A 1 189 ? 8.092 11.382 -31.323 1.00 61.91 189 PRO A N 1
ATOM 1568 C CA . PRO A 1 189 ? 7.878 10.715 -32.599 1.00 61.91 189 PRO A CA 1
ATOM 1569 C C . PRO A 1 189 ? 8.348 9.265 -32.468 1.00 61.91 189 PRO A C 1
ATOM 1571 O O . PRO A 1 189 ? 9.379 9.000 -31.838 1.00 61.91 189 PRO A O 1
ATOM 1574 N N . THR A 1 190 ? 7.577 8.333 -33.029 1.00 64.88 190 THR A N 1
ATOM 1575 C CA . THR A 1 190 ? 7.902 6.905 -32.979 1.00 64.88 190 THR A CA 1
ATOM 1576 C C . THR A 1 190 ? 9.310 6.665 -33.520 1.00 64.88 190 THR A C 1
ATOM 1578 O O . THR A 1 190 ? 9.784 7.390 -34.400 1.00 64.88 190 THR A O 1
ATOM 1581 N N . THR A 1 191 ? 9.987 5.626 -33.024 1.00 69.44 191 THR A N 1
ATOM 1582 C CA . THR A 1 191 ? 11.328 5.239 -33.496 1.00 69.44 191 THR A CA 1
ATOM 1583 C C . THR A 1 191 ? 11.361 5.111 -35.021 1.00 69.44 191 THR A C 1
ATOM 1585 O O . THR A 1 191 ? 12.299 5.583 -35.658 1.00 69.44 191 THR A O 1
ATOM 1588 N N . ALA A 1 192 ? 10.281 4.588 -35.610 1.00 69.69 192 ALA A N 1
ATOM 1589 C CA . ALA A 1 192 ? 10.085 4.505 -37.054 1.00 69.69 192 ALA A CA 1
ATOM 1590 C C . ALA A 1 192 ? 10.055 5.885 -37.739 1.00 69.69 192 ALA A C 1
ATOM 1592 O O . ALA A 1 192 ? 10.791 6.106 -38.696 1.00 69.69 192 ALA A O 1
ATOM 1593 N N . SER A 1 193 ? 9.277 6.841 -37.217 1.00 74.50 193 SER A N 1
ATOM 1594 C CA . SER A 1 193 ? 9.192 8.201 -37.769 1.00 74.50 193 SER A CA 1
ATOM 1595 C C . SER A 1 193 ? 10.535 8.940 -37.700 1.00 74.50 193 SER A C 1
ATOM 1597 O O . SER A 1 193 ? 10.932 9.614 -38.653 1.00 74.50 193 SER A O 1
ATOM 1599 N N . ARG A 1 194 ? 11.285 8.769 -36.601 1.00 71.56 194 ARG A N 1
ATOM 1600 C CA . ARG A 1 194 ? 12.625 9.356 -36.441 1.00 71.56 194 ARG A CA 1
ATOM 1601 C C . ARG A 1 194 ? 13.626 8.766 -37.439 1.00 71.56 194 ARG A C 1
ATOM 1603 O O . ARG A 1 194 ? 14.357 9.522 -38.078 1.00 71.56 194 ARG A O 1
ATOM 1610 N N . GLN A 1 195 ? 13.638 7.440 -37.586 1.00 74.00 195 GLN A N 1
ATOM 1611 C CA . GLN A 1 195 ? 14.500 6.736 -38.542 1.00 74.00 195 GLN A CA 1
ATOM 1612 C C . GLN A 1 195 ? 14.178 7.124 -39.987 1.00 74.00 195 GLN A C 1
ATOM 1614 O O . GLN A 1 195 ? 15.082 7.316 -40.799 1.00 74.00 195 GLN A O 1
ATOM 1619 N N . GLU A 1 196 ? 12.900 7.288 -40.317 1.00 78.69 196 GLU A N 1
ATOM 1620 C CA . GLU A 1 196 ? 12.470 7.695 -41.651 1.00 78.69 196 GLU A CA 1
ATOM 1621 C C . GLU A 1 196 ? 12.895 9.131 -41.982 1.00 78.69 196 GLU A C 1
ATOM 1623 O O . GLU A 1 196 ? 13.486 9.366 -43.038 1.00 78.69 196 GLU A O 1
ATOM 1628 N N . GLY A 1 197 ? 12.718 10.075 -41.051 1.00 79.62 197 GLY A N 1
ATOM 1629 C CA . GLY A 1 197 ? 13.224 11.441 -41.208 1.00 79.62 197 GLY A CA 1
ATOM 1630 C C . GLY A 1 197 ? 14.749 11.496 -41.371 1.00 79.62 197 GLY A C 1
ATOM 1631 O O . GLY A 1 197 ? 15.260 12.227 -42.224 1.00 79.62 197 GLY A O 1
ATOM 1632 N N . ALA A 1 198 ? 15.486 10.680 -40.610 1.00 76.38 198 ALA A N 1
ATOM 1633 C CA . ALA A 1 198 ? 16.940 10.566 -40.722 1.00 76.38 198 ALA A CA 1
ATOM 1634 C C . ALA A 1 198 ? 17.380 10.013 -42.089 1.00 76.38 198 ALA A C 1
ATOM 1636 O O . ALA A 1 198 ? 18.280 10.571 -42.721 1.00 76.38 198 ALA A O 1
ATOM 1637 N N . ARG A 1 199 ? 16.711 8.960 -42.583 1.00 81.00 199 ARG A N 1
ATOM 1638 C CA . ARG A 1 199 ? 16.957 8.368 -43.910 1.00 81.00 199 ARG A CA 1
ATOM 1639 C C . ARG A 1 199 ? 16.668 9.349 -45.042 1.00 81.00 199 ARG A C 1
ATOM 1641 O O . ARG A 1 199 ? 17.470 9.460 -45.968 1.00 81.00 199 ARG A O 1
ATOM 1648 N N . GLN A 1 200 ? 15.565 10.093 -44.966 1.00 83.75 200 GLN A N 1
ATOM 1649 C CA . GLN A 1 200 ? 15.219 11.103 -45.971 1.00 83.75 200 GLN A CA 1
ATOM 1650 C C . GLN A 1 200 ? 16.249 12.238 -46.013 1.00 83.75 200 GLN A C 1
ATOM 1652 O O . GLN A 1 200 ? 16.700 12.623 -47.095 1.00 83.75 200 GLN A O 1
ATOM 1657 N N . ALA A 1 201 ? 16.666 12.738 -44.847 1.00 82.38 201 ALA A N 1
ATOM 1658 C CA . ALA A 1 201 ? 17.687 13.776 -44.751 1.00 82.38 201 ALA A CA 1
ATOM 1659 C C . ALA A 1 201 ? 19.051 13.281 -45.268 1.00 82.38 201 ALA A C 1
ATOM 1661 O O . ALA A 1 201 ? 19.719 13.991 -46.023 1.00 82.38 201 ALA A O 1
ATOM 1662 N N . LEU A 1 202 ? 19.430 12.036 -44.955 1.00 83.50 202 LEU A N 1
ATOM 1663 C CA . LEU A 1 202 ? 20.624 11.406 -45.514 1.00 83.50 202 LEU A CA 1
ATOM 1664 C C . LEU A 1 202 ? 20.541 11.298 -47.046 1.00 83.50 202 LEU A C 1
ATOM 1666 O O . LEU A 1 202 ? 21.493 11.655 -47.736 1.00 83.50 202 LEU A O 1
ATOM 1670 N N . GLY A 1 203 ? 19.396 10.878 -47.589 1.00 84.31 203 GLY A N 1
ATOM 1671 C CA . GLY A 1 203 ? 19.175 10.776 -49.033 1.00 84.31 203 GLY A CA 1
ATOM 1672 C C . GLY A 1 203 ? 19.241 12.118 -49.775 1.00 84.31 203 GLY A C 1
ATOM 1673 O O . GLY A 1 203 ? 19.610 12.154 -50.948 1.00 84.31 203 GLY A O 1
ATOM 1674 N N . GLN A 1 204 ? 18.911 13.238 -49.125 1.00 85.00 204 GLN A N 1
ATOM 1675 C CA . GLN A 1 204 ? 19.111 14.579 -49.693 1.00 85.00 204 GLN A CA 1
ATOM 1676 C C . GLN A 1 204 ? 20.596 14.965 -49.719 1.00 85.00 204 GLN A C 1
ATOM 1678 O O . GLN A 1 204 ? 21.095 15.392 -50.756 1.00 85.00 204 GLN A O 1
ATOM 1683 N N . VAL A 1 205 ? 21.320 14.742 -48.617 1.00 83.94 205 VAL A N 1
ATOM 1684 C CA . VAL A 1 205 ? 22.767 15.020 -48.529 1.00 83.94 205 VAL A CA 1
ATOM 1685 C C . VAL A 1 205 ? 23.565 14.172 -49.520 1.00 83.94 205 VAL A C 1
ATOM 1687 O O . VAL A 1 205 ? 24.503 14.668 -50.138 1.00 83.94 205 VAL A O 1
ATOM 1690 N N . LEU A 1 206 ? 23.198 12.899 -49.683 1.00 85.50 206 LEU A N 1
ATOM 1691 C CA . LEU A 1 206 ? 23.837 11.997 -50.639 1.00 85.50 206 LEU A CA 1
ATOM 1692 C C . LEU A 1 206 ? 23.623 12.452 -52.084 1.00 85.50 206 LEU A C 1
ATOM 1694 O O . LEU A 1 206 ? 24.577 12.448 -52.851 1.00 85.50 206 LEU A O 1
ATOM 1698 N N . ARG A 1 207 ? 22.410 12.901 -52.442 1.00 85.81 207 ARG A N 1
ATOM 1699 C CA . ARG A 1 207 ? 22.122 13.437 -53.783 1.00 85.81 207 ARG A CA 1
ATOM 1700 C C . ARG A 1 207 ? 22.984 14.648 -54.123 1.00 85.81 207 ARG A C 1
ATOM 1702 O O . ARG A 1 207 ? 23.540 14.677 -55.210 1.00 85.81 207 ARG A O 1
ATOM 1709 N N . GLU A 1 208 ? 23.140 15.581 -53.186 1.00 86.31 208 GLU A N 1
ATOM 1710 C CA . GLU A 1 208 ? 24.030 16.735 -53.365 1.00 86.31 208 GLU A CA 1
ATOM 1711 C C . GLU A 1 208 ? 25.489 16.287 -53.518 1.00 86.31 208 GLU A C 1
ATOM 1713 O O . GLU A 1 208 ? 26.177 16.702 -54.435 1.00 86.31 208 GLU A O 1
ATOM 1718 N N . GLN A 1 209 ? 25.974 15.395 -52.647 1.00 83.62 209 GLN A N 1
ATOM 1719 C CA . GLN A 1 209 ? 27.372 14.952 -52.677 1.00 83.62 209 GLN A CA 1
ATOM 1720 C C . GLN A 1 209 ? 27.735 14.126 -53.917 1.00 83.62 209 GLN A C 1
ATOM 1722 O O . GLN A 1 209 ? 28.910 14.101 -54.294 1.00 83.62 209 GLN A O 1
ATOM 1727 N N . ASP A 1 210 ? 26.773 13.399 -54.482 1.00 87.19 210 ASP A N 1
ATOM 1728 C CA . ASP A 1 210 ? 26.936 12.536 -55.657 1.00 87.19 210 ASP A CA 1
ATOM 1729 C C . ASP A 1 210 ? 26.756 13.283 -56.992 1.00 87.19 210 ASP A C 1
ATOM 1731 O O . ASP A 1 210 ? 26.961 12.675 -58.042 1.00 87.19 210 ASP A O 1
ATOM 1735 N N . ASP A 1 211 ? 26.398 14.572 -56.967 1.00 87.88 211 ASP A N 1
ATOM 1736 C CA . ASP A 1 211 ? 26.236 15.393 -58.170 1.00 87.88 211 ASP A CA 1
ATOM 1737 C C . ASP A 1 211 ? 27.534 15.423 -59.003 1.00 87.88 211 ASP A C 1
ATOM 1739 O O . ASP A 1 211 ? 28.646 15.514 -58.468 1.00 87.88 211 ASP A O 1
ATOM 1743 N N . GLU A 1 212 ? 27.394 15.362 -60.329 1.00 81.94 212 GLU A N 1
ATOM 1744 C CA . GLU A 1 212 ? 28.502 15.374 -61.291 1.00 81.94 212 GLU A CA 1
ATOM 1745 C C . GLU A 1 212 ? 29.394 16.618 -61.150 1.00 81.94 212 GLU A C 1
ATOM 1747 O O . GLU A 1 212 ? 30.586 16.560 -61.444 1.00 81.94 212 GLU A O 1
ATOM 1752 N N . ARG A 1 213 ? 28.867 17.728 -60.615 1.00 85.75 213 ARG A N 1
ATOM 1753 C CA . ARG A 1 213 ? 29.636 18.949 -60.304 1.00 85.75 213 ARG A CA 1
ATOM 1754 C C . ARG A 1 213 ? 30.757 18.721 -59.292 1.00 85.75 213 ARG A C 1
ATOM 1756 O O . ARG A 1 213 ? 31.702 19.507 -59.239 1.00 85.75 213 ARG A O 1
ATOM 1763 N N . HIS A 1 214 ? 30.643 17.688 -58.461 1.00 85.38 214 HIS A N 1
ATOM 1764 C CA . HIS A 1 214 ? 31.652 17.325 -57.468 1.00 85.38 214 HIS A CA 1
ATOM 1765 C C . HIS A 1 214 ? 32.614 16.237 -57.955 1.00 85.38 214 HIS A C 1
ATOM 1767 O O . HIS A 1 214 ? 33.542 15.879 -57.223 1.00 85.38 214 HIS A O 1
ATOM 1773 N N . MET A 1 215 ? 32.426 15.735 -59.178 1.00 89.50 215 MET A N 1
ATOM 1774 C CA . MET A 1 215 ? 33.326 14.774 -59.796 1.00 89.50 215 MET A CA 1
ATOM 1775 C C . MET A 1 215 ? 34.675 15.444 -60.123 1.00 89.50 215 MET A C 1
ATOM 1777 O O . MET A 1 215 ? 34.703 16.499 -60.762 1.00 89.50 215 MET A O 1
ATOM 1781 N N . PRO A 1 216 ? 35.816 14.860 -59.714 1.00 88.62 216 PRO A N 1
ATOM 1782 C CA . PRO A 1 216 ? 37.132 15.361 -60.097 1.00 88.62 216 PRO A CA 1
ATOM 1783 C C . PRO A 1 216 ? 37.330 15.384 -61.616 1.00 88.62 216 PRO A C 1
ATOM 1785 O O . PRO A 1 216 ? 36.935 14.457 -62.325 1.00 88.62 216 PRO A O 1
ATOM 1788 N N . SER A 1 217 ? 38.002 16.420 -62.117 1.00 83.19 217 SER A N 1
ATOM 1789 C CA . SER A 1 217 ? 38.314 16.545 -63.539 1.00 83.19 217 SER A CA 1
ATOM 1790 C C . SER A 1 217 ? 39.198 15.387 -64.020 1.00 83.19 217 SER A C 1
ATOM 1792 O O . SER A 1 217 ? 40.220 15.065 -63.415 1.00 83.19 217 SER A O 1
ATOM 1794 N N . GLY A 1 218 ? 38.792 14.750 -65.122 1.00 80.88 218 GLY A N 1
ATOM 1795 C CA . GLY A 1 218 ? 39.498 13.602 -65.703 1.00 80.88 218 GLY A CA 1
ATOM 1796 C C . GLY A 1 218 ? 39.136 12.237 -65.104 1.00 80.88 218 GLY A C 1
ATOM 1797 O O . GLY A 1 218 ? 39.806 11.257 -65.422 1.00 80.88 218 GLY A O 1
ATOM 1798 N N . LEU A 1 219 ? 38.106 12.153 -64.252 1.00 88.31 219 LEU A N 1
ATOM 1799 C CA . LEU A 1 219 ? 37.548 10.884 -63.780 1.00 88.31 219 LEU A CA 1
ATOM 1800 C C . LEU A 1 219 ? 36.449 10.380 -64.731 1.00 88.31 219 LEU A C 1
ATOM 1802 O O . LEU A 1 219 ? 35.614 11.158 -65.186 1.00 88.31 219 LEU A O 1
ATOM 1806 N N . ASP A 1 220 ? 36.436 9.076 -65.004 1.00 89.38 220 ASP A N 1
ATOM 1807 C CA . ASP A 1 220 ? 35.377 8.433 -65.785 1.00 89.38 220 ASP A CA 1
ATOM 1808 C C . ASP A 1 220 ? 34.057 8.348 -64.991 1.00 89.38 220 ASP A C 1
ATOM 1810 O O . ASP A 1 220 ? 34.049 8.049 -63.791 1.00 89.38 220 ASP A O 1
ATOM 1814 N N . ALA A 1 221 ? 32.930 8.579 -65.669 1.00 87.81 221 ALA A N 1
ATOM 1815 C CA . ALA A 1 221 ? 31.606 8.611 -65.047 1.00 87.81 221 ALA A CA 1
ATOM 1816 C C . ALA A 1 221 ? 31.219 7.273 -64.384 1.00 87.81 221 ALA A C 1
ATOM 1818 O O . ALA A 1 221 ? 30.570 7.261 -63.334 1.00 87.81 221 ALA A O 1
ATOM 1819 N N . HIS A 1 222 ? 31.658 6.134 -64.931 1.00 89.25 222 HIS A N 1
ATOM 1820 C CA . HIS A 1 222 ? 31.397 4.817 -64.351 1.00 89.25 222 HIS A CA 1
ATOM 1821 C C . HIS A 1 222 ? 32.215 4.582 -63.069 1.00 89.25 222 HIS A C 1
ATOM 1823 O O . HIS A 1 222 ? 31.740 3.965 -62.110 1.00 89.25 222 HIS A O 1
ATOM 1829 N N . VAL A 1 223 ? 33.438 5.122 -63.006 1.00 90.25 223 VAL A N 1
ATOM 1830 C CA . VAL A 1 223 ? 34.264 5.118 -61.786 1.00 90.25 223 VAL A CA 1
ATOM 1831 C C . VAL A 1 223 ? 33.625 5.991 -60.702 1.00 90.25 223 VAL A C 1
ATOM 1833 O O . VAL A 1 223 ? 33.538 5.566 -59.547 1.00 90.25 223 VAL A O 1
ATOM 1836 N N . TRP A 1 224 ? 33.115 7.173 -61.069 1.00 92.19 224 TRP A N 1
ATOM 1837 C CA . TRP A 1 224 ? 32.382 8.053 -60.153 1.00 92.19 224 TRP A CA 1
ATOM 1838 C C . TRP A 1 224 ? 31.126 7.380 -59.587 1.00 92.19 224 TRP A C 1
ATOM 1840 O O . TRP A 1 224 ? 30.916 7.389 -58.375 1.00 92.19 224 TRP A O 1
ATOM 1850 N N . GLN A 1 225 ? 30.341 6.698 -60.425 1.00 90.69 225 GLN A N 1
ATOM 1851 C CA . GLN A 1 225 ? 29.147 5.972 -59.985 1.00 90.69 225 GLN A CA 1
ATOM 1852 C C . GLN A 1 225 ? 29.469 4.872 -58.956 1.00 90.69 225 GLN A C 1
ATOM 1854 O O . GLN A 1 225 ? 28.782 4.772 -57.935 1.00 90.69 225 GLN A O 1
ATOM 1859 N N . ARG A 1 226 ? 30.529 4.077 -59.177 1.00 91.94 226 ARG A N 1
ATOM 1860 C CA . ARG A 1 226 ? 30.996 3.064 -58.206 1.00 91.94 226 ARG A CA 1
ATOM 1861 C C . ARG A 1 226 ? 31.452 3.705 -56.893 1.00 91.94 226 ARG A C 1
ATOM 1863 O O . ARG A 1 226 ? 31.104 3.222 -55.816 1.00 91.94 226 ARG A O 1
ATOM 1870 N N . PHE A 1 227 ? 32.164 4.831 -56.962 1.00 91.94 227 PHE A N 1
ATOM 1871 C CA . PHE A 1 227 ? 32.548 5.598 -55.775 1.00 91.94 227 PHE A CA 1
ATOM 1872 C C . PHE A 1 227 ? 31.334 6.102 -54.983 1.00 91.94 227 PHE A C 1
ATOM 1874 O O . PHE A 1 227 ? 31.288 5.946 -53.760 1.00 91.94 227 PHE A O 1
ATOM 1881 N N . CYS A 1 228 ? 30.329 6.655 -55.664 1.00 91.19 228 CYS A N 1
ATOM 1882 C CA . CYS A 1 228 ? 29.075 7.075 -55.047 1.00 91.19 228 CYS A CA 1
ATOM 1883 C C . CYS A 1 228 ? 28.378 5.905 -54.343 1.00 91.19 228 CYS A C 1
ATOM 1885 O O . CYS A 1 228 ? 27.974 6.050 -53.192 1.00 91.19 228 CYS A O 1
ATOM 1887 N N . GLN A 1 229 ? 28.298 4.727 -54.971 1.00 91.12 229 GLN A N 1
ATOM 1888 C CA . GLN A 1 229 ? 27.722 3.524 -54.354 1.00 91.12 229 GLN A CA 1
ATOM 1889 C C . GLN A 1 229 ? 28.477 3.101 -53.086 1.00 91.12 229 GLN A C 1
ATOM 1891 O O . GLN A 1 229 ? 27.856 2.911 -52.039 1.00 91.12 229 GLN A O 1
ATOM 1896 N N . LEU A 1 230 ? 29.810 3.033 -53.145 1.00 90.31 230 LEU A N 1
ATOM 1897 C CA . LEU A 1 230 ? 30.656 2.699 -51.996 1.00 90.31 230 LEU A CA 1
ATOM 1898 C C . LEU A 1 230 ? 30.472 3.709 -50.848 1.00 90.31 230 LEU A C 1
ATOM 1900 O O . LEU A 1 230 ? 30.341 3.336 -49.679 1.00 90.31 230 LEU A O 1
ATOM 1904 N N . ARG A 1 231 ? 30.407 5.006 -51.174 1.00 89.62 231 ARG A N 1
ATOM 1905 C CA . ARG A 1 231 ? 30.148 6.075 -50.203 1.00 89.62 231 ARG A CA 1
ATOM 1906 C C . ARG A 1 231 ? 28.756 5.953 -49.585 1.00 89.62 231 ARG A C 1
ATOM 1908 O O . ARG A 1 231 ? 28.645 6.102 -48.370 1.00 89.62 231 ARG A O 1
ATOM 1915 N N . ARG A 1 232 ? 27.714 5.676 -50.377 1.00 89.44 232 ARG A N 1
ATOM 1916 C CA . ARG A 1 232 ? 26.340 5.464 -49.884 1.00 89.44 232 ARG A CA 1
ATOM 1917 C C . ARG A 1 232 ? 26.269 4.295 -48.911 1.00 89.44 232 ARG A C 1
ATOM 1919 O O . ARG A 1 232 ? 25.792 4.490 -47.799 1.00 89.44 232 ARG A O 1
ATOM 1926 N N . ALA A 1 233 ? 26.837 3.146 -49.276 1.00 89.19 233 ALA A N 1
ATOM 1927 C CA . ALA A 1 233 ? 26.885 1.967 -48.411 1.00 89.19 233 ALA A CA 1
ATOM 1928 C C . ALA A 1 233 ? 27.579 2.269 -47.071 1.00 89.19 233 ALA A C 1
ATOM 1930 O O . ALA A 1 233 ? 27.078 1.908 -46.003 1.00 89.19 233 ALA A O 1
ATOM 1931 N N . LYS A 1 234 ? 28.691 3.019 -47.101 1.00 88.56 234 LYS A N 1
ATOM 1932 C CA . LYS A 1 234 ? 29.335 3.513 -45.878 1.00 88.56 234 LYS A CA 1
ATOM 1933 C C . LYS A 1 234 ? 28.396 4.403 -45.056 1.00 88.56 234 LYS A C 1
ATOM 1935 O O . LYS A 1 234 ? 28.291 4.210 -43.849 1.00 88.56 234 LYS A O 1
ATOM 1940 N N . ARG A 1 235 ? 27.716 5.376 -45.673 1.00 86.69 235 ARG A N 1
ATOM 1941 C CA . ARG A 1 235 ? 26.816 6.286 -44.940 1.00 86.69 235 ARG A CA 1
ATOM 1942 C C . ARG A 1 235 ? 25.641 5.566 -44.295 1.00 86.69 235 ARG A C 1
ATOM 1944 O O . ARG A 1 235 ? 25.263 5.910 -43.181 1.00 86.69 235 ARG A O 1
ATOM 1951 N N . GLU A 1 236 ? 25.065 4.592 -44.985 1.00 86.75 236 GLU A N 1
ATOM 1952 C CA . GLU A 1 236 ? 23.976 3.771 -44.454 1.00 86.75 236 GLU A CA 1
ATOM 1953 C C . GLU A 1 236 ? 24.441 2.965 -43.239 1.00 86.75 236 GLU A C 1
ATOM 1955 O O . GLU A 1 236 ? 23.749 2.927 -42.222 1.00 86.75 236 GLU A O 1
ATOM 1960 N N . LYS A 1 237 ? 25.656 2.406 -43.299 1.00 87.50 237 LYS A N 1
ATOM 1961 C CA . LYS A 1 237 ? 26.289 1.727 -42.163 1.00 87.50 237 LYS A CA 1
ATOM 1962 C C . LYS A 1 237 ? 26.556 2.677 -40.990 1.00 87.50 237 LYS A C 1
ATOM 1964 O O . LYS A 1 237 ? 26.252 2.331 -39.852 1.00 87.50 237 LYS A O 1
ATOM 1969 N N . GLU A 1 238 ? 27.084 3.876 -41.246 1.00 87.56 238 GLU A N 1
ATOM 1970 C CA . GLU A 1 238 ? 27.293 4.913 -40.220 1.00 87.56 238 GLU A CA 1
ATOM 1971 C C . GLU A 1 238 ? 25.978 5.320 -39.539 1.00 87.56 238 GLU A C 1
ATOM 1973 O O . GLU A 1 238 ? 25.934 5.436 -38.312 1.00 87.56 238 GLU A O 1
ATOM 1978 N N . LEU A 1 239 ? 24.908 5.504 -40.321 1.00 85.56 239 LEU A N 1
ATOM 1979 C CA . LEU A 1 239 ? 23.576 5.825 -39.809 1.00 85.56 239 LEU A CA 1
ATOM 1980 C C . LEU A 1 239 ? 23.038 4.692 -38.926 1.00 85.56 239 LEU A C 1
ATOM 1982 O O . LEU A 1 239 ? 22.590 4.955 -37.814 1.00 85.56 239 LEU A O 1
ATOM 1986 N N . LEU A 1 240 ? 23.155 3.439 -39.376 1.00 87.25 240 LEU A N 1
ATOM 1987 C CA . LEU A 1 240 ? 22.718 2.268 -38.614 1.00 87.25 240 LEU A CA 1
ATOM 1988 C C . LEU A 1 240 ? 23.465 2.137 -37.277 1.00 87.25 240 LEU A C 1
ATOM 1990 O O . LEU A 1 240 ? 22.842 1.912 -36.241 1.00 87.25 240 LEU A O 1
ATOM 1994 N N . ILE A 1 241 ? 24.789 2.331 -37.274 1.00 88.50 241 ILE A N 1
ATOM 1995 C CA . ILE A 1 241 ? 25.604 2.338 -36.047 1.00 88.50 241 ILE A CA 1
ATOM 1996 C C . ILE A 1 241 ? 25.145 3.452 -35.094 1.00 88.50 241 ILE A C 1
ATOM 1998 O O . ILE A 1 241 ? 25.083 3.243 -33.878 1.00 88.50 241 ILE A O 1
ATOM 2002 N N . GLY A 1 242 ? 24.832 4.633 -35.635 1.00 84.62 242 GLY A N 1
ATOM 2003 C CA . GLY A 1 242 ? 24.297 5.764 -34.879 1.00 84.62 242 GLY A CA 1
ATOM 2004 C C . GLY A 1 242 ? 22.951 5.446 -34.228 1.00 84.62 242 GLY A C 1
ATOM 2005 O O . GLY A 1 242 ? 22.807 5.628 -33.019 1.00 84.62 242 GLY A O 1
ATOM 2006 N N . ASP A 1 243 ? 22.010 4.898 -34.998 1.00 83.06 243 ASP A N 1
ATOM 2007 C CA . ASP A 1 243 ? 20.682 4.501 -34.521 1.00 83.06 243 ASP A CA 1
ATOM 2008 C C . ASP A 1 243 ? 20.770 3.427 -33.428 1.00 83.06 243 ASP A C 1
ATOM 2010 O O . ASP A 1 243 ? 20.140 3.558 -32.378 1.00 83.06 243 ASP A O 1
ATOM 2014 N N . MET A 1 244 ? 21.596 2.393 -33.629 1.00 86.81 244 MET A N 1
ATOM 2015 C CA . MET A 1 244 ? 21.814 1.340 -32.630 1.00 86.81 244 MET A CA 1
ATOM 2016 C C . MET A 1 244 ? 22.457 1.889 -31.347 1.00 86.81 244 MET A C 1
ATOM 2018 O O . MET A 1 244 ? 22.051 1.509 -30.249 1.00 86.81 244 MET A O 1
ATOM 2022 N N . THR A 1 245 ? 23.423 2.812 -31.466 1.00 87.00 245 THR A N 1
ATOM 2023 C CA . THR A 1 245 ? 24.064 3.466 -30.308 1.00 87.00 245 THR A CA 1
ATOM 2024 C C . THR A 1 245 ? 23.060 4.312 -29.523 1.00 87.00 245 THR A C 1
ATOM 2026 O O . THR A 1 245 ? 23.037 4.255 -28.293 1.00 87.00 245 THR A O 1
ATOM 2029 N N . LEU A 1 246 ? 22.223 5.087 -30.219 1.00 83.06 246 LEU A N 1
ATOM 2030 C CA . LEU A 1 246 ? 21.205 5.924 -29.589 1.00 83.06 246 LEU A CA 1
ATOM 2031 C C . LEU A 1 246 ? 20.154 5.073 -28.870 1.00 83.06 246 LEU A C 1
ATOM 2033 O O . LEU A 1 246 ? 19.848 5.346 -27.714 1.00 83.06 246 LEU A O 1
ATOM 2037 N N . ALA A 1 247 ? 19.655 4.016 -29.517 1.00 83.12 247 ALA A N 1
ATOM 2038 C CA . ALA A 1 247 ? 18.674 3.110 -28.924 1.00 83.12 247 ALA A CA 1
ATOM 2039 C C . ALA A 1 247 ? 19.210 2.429 -27.653 1.00 83.12 247 ALA A C 1
ATOM 2041 O O . ALA A 1 247 ? 18.507 2.356 -26.645 1.00 83.12 247 ALA A O 1
ATOM 2042 N N . LEU A 1 248 ? 20.470 1.973 -27.670 1.00 85.44 248 LEU A N 1
ATOM 2043 C CA . LEU A 1 248 ? 21.107 1.377 -26.494 1.00 85.44 248 LEU A CA 1
ATOM 2044 C C . LEU A 1 248 ? 21.275 2.397 -25.356 1.00 85.44 248 LEU A C 1
ATOM 2046 O O . LEU A 1 248 ? 21.025 2.068 -24.198 1.00 85.44 248 LEU A O 1
ATOM 2050 N N . SER A 1 249 ? 21.653 3.637 -25.680 1.00 82.19 249 SER A N 1
ATOM 2051 C CA . SER A 1 249 ? 21.789 4.719 -24.700 1.00 82.19 249 SER A CA 1
ATOM 2052 C C . SER A 1 249 ? 20.447 5.117 -24.080 1.00 82.19 249 SER A C 1
ATOM 2054 O O . SER A 1 249 ? 20.370 5.268 -22.863 1.00 82.19 249 SER A O 1
ATOM 2056 N N . GLU A 1 250 ? 19.381 5.234 -24.878 1.00 80.31 250 GLU A N 1
ATOM 2057 C CA . GLU A 1 250 ? 18.025 5.497 -24.380 1.00 80.31 250 GLU A CA 1
ATOM 2058 C C . GLU A 1 250 ? 17.545 4.365 -23.459 1.00 80.31 250 GLU A C 1
ATOM 2060 O O . GLU A 1 250 ? 17.015 4.637 -22.381 1.00 80.31 250 GLU A O 1
ATOM 2065 N N . PHE A 1 251 ? 17.789 3.105 -23.844 1.00 80.62 251 PHE A N 1
ATOM 2066 C CA . PHE A 1 251 ? 17.476 1.937 -23.020 1.00 80.62 251 PHE A CA 1
ATOM 2067 C C . PHE A 1 251 ? 18.224 1.982 -21.683 1.00 80.62 251 PHE A C 1
ATOM 2069 O O . PHE A 1 251 ? 17.603 1.886 -20.633 1.00 80.62 251 PHE A O 1
ATOM 2076 N N . GLN A 1 252 ? 19.543 2.191 -21.691 1.00 79.56 252 GLN A N 1
ATOM 2077 C CA . GLN A 1 252 ? 20.345 2.285 -20.465 1.00 79.56 252 GLN A CA 1
ATOM 2078 C C . GLN A 1 252 ? 19.913 3.453 -19.570 1.00 79.56 252 GLN A C 1
ATOM 2080 O O . GLN A 1 252 ? 19.834 3.301 -18.351 1.00 79.56 252 GLN A O 1
ATOM 2085 N N . ALA A 1 253 ? 19.595 4.604 -20.164 1.00 76.81 253 ALA A N 1
ATOM 2086 C CA . ALA A 1 253 ? 19.172 5.777 -19.416 1.00 76.81 253 ALA A CA 1
ATOM 2087 C C . ALA A 1 253 ? 17.779 5.607 -18.792 1.00 76.81 253 ALA A C 1
ATOM 2089 O O . ALA A 1 253 ? 17.540 6.122 -17.704 1.00 76.81 253 ALA A O 1
ATOM 2090 N N . PHE A 1 254 ? 16.877 4.852 -19.426 1.00 72.88 254 PHE A N 1
ATOM 2091 C CA . PHE A 1 254 ? 15.596 4.483 -18.821 1.00 72.88 254 PHE A CA 1
ATOM 2092 C C . PHE A 1 254 ? 15.793 3.748 -17.485 1.00 72.88 254 PHE A C 1
ATOM 2094 O O . PHE A 1 254 ? 15.164 4.111 -16.495 1.00 72.88 254 PHE A O 1
ATOM 2101 N N . PHE A 1 255 ? 16.719 2.785 -17.416 1.00 67.88 255 PHE A N 1
ATOM 2102 C CA . PHE A 1 255 ? 17.017 2.082 -16.159 1.00 67.88 255 PHE A CA 1
ATOM 2103 C C . PHE A 1 255 ? 17.776 2.947 -15.154 1.00 67.88 255 PHE A C 1
ATOM 2105 O O . PHE A 1 255 ? 17.501 2.862 -13.962 1.00 67.88 255 PHE A O 1
ATOM 2112 N N . ALA A 1 256 ? 18.711 3.783 -15.612 1.00 69.50 256 ALA A N 1
ATOM 2113 C CA . ALA A 1 256 ? 19.477 4.663 -14.728 1.00 69.50 256 ALA A CA 1
ATOM 2114 C C . ALA A 1 256 ? 18.611 5.754 -14.076 1.00 69.50 256 ALA A C 1
ATOM 2116 O O . ALA A 1 256 ? 18.892 6.177 -12.959 1.00 69.50 256 ALA A O 1
ATOM 2117 N N . ASN A 1 257 ? 17.558 6.193 -14.769 1.00 68.75 257 ASN A N 1
ATOM 2118 C CA . ASN A 1 257 ? 16.662 7.249 -14.303 1.00 68.75 257 ASN A CA 1
ATOM 2119 C C . ASN A 1 257 ? 15.414 6.717 -13.584 1.00 68.75 257 ASN A C 1
ATOM 2121 O O . ASN A 1 257 ? 14.623 7.521 -13.093 1.00 68.75 257 ASN A O 1
ATOM 2125 N N . ASN A 1 258 ? 15.226 5.394 -13.501 1.00 67.31 258 ASN A N 1
ATOM 2126 C CA . ASN A 1 258 ? 14.161 4.784 -12.704 1.00 67.31 258 ASN A CA 1
ATOM 2127 C C . ASN A 1 258 ? 14.572 4.736 -11.224 1.00 67.31 258 ASN A C 1
ATOM 2129 O O . ASN A 1 258 ? 14.821 3.674 -10.653 1.00 67.31 258 ASN A O 1
ATOM 2133 N N . LEU A 1 259 ? 14.734 5.922 -10.645 1.00 69.00 259 LEU A N 1
ATOM 2134 C CA . LEU A 1 259 ? 15.137 6.122 -9.263 1.00 69.00 259 LEU A CA 1
ATOM 2135 C C . LEU A 1 259 ? 13.895 6.186 -8.382 1.00 69.00 259 LEU A C 1
ATOM 2137 O O . LEU A 1 259 ? 12.983 6.973 -8.635 1.00 69.00 259 LEU A O 1
ATOM 2141 N N . GLU A 1 260 ? 13.887 5.391 -7.318 1.00 71.75 260 GLU A N 1
ATOM 2142 C CA . GLU A 1 260 ? 12.917 5.565 -6.248 1.00 71.75 260 GLU A CA 1
ATOM 2143 C C . GLU A 1 260 ? 13.288 6.829 -5.468 1.00 71.75 260 GLU A C 1
ATOM 2145 O O . GLU A 1 260 ? 14.376 6.940 -4.899 1.00 71.75 260 GLU A O 1
ATOM 2150 N N . VAL A 1 261 ? 12.398 7.818 -5.496 1.00 77.00 261 VAL A N 1
ATOM 2151 C CA . VAL A 1 261 ? 12.582 9.086 -4.793 1.00 77.00 261 VAL A CA 1
ATOM 2152 C C . VAL A 1 261 ? 11.512 9.188 -3.724 1.00 77.00 261 VAL A C 1
ATOM 2154 O O . VAL A 1 261 ? 10.319 9.200 -4.024 1.00 77.00 261 VAL A O 1
ATOM 2157 N N . GLN A 1 262 ? 11.938 9.300 -2.469 1.00 81.50 262 GLN A N 1
ATOM 2158 C CA . GLN A 1 262 ? 11.023 9.594 -1.378 1.00 81.50 262 GLN A CA 1
ATOM 2159 C C . GLN A 1 262 ? 10.635 11.074 -1.422 1.00 81.50 262 GLN A C 1
ATOM 2161 O O . GLN A 1 262 ? 11.488 11.959 -1.340 1.00 81.50 262 GLN A O 1
ATOM 2166 N N . LEU A 1 263 ? 9.336 11.343 -1.524 1.00 79.62 263 LEU A N 1
ATOM 2167 C CA . LEU A 1 263 ? 8.786 12.693 -1.497 1.00 79.62 263 LEU A CA 1
ATOM 2168 C C . LEU A 1 263 ? 8.091 12.928 -0.159 1.00 79.62 263 LEU A C 1
ATOM 2170 O O . LEU A 1 263 ? 7.173 12.201 0.211 1.00 79.62 263 LEU A O 1
ATOM 2174 N N . LEU A 1 264 ? 8.519 13.964 0.563 1.00 83.12 264 LEU A N 1
ATOM 2175 C CA . LEU A 1 264 ? 7.814 14.431 1.752 1.00 83.12 264 LEU A CA 1
ATOM 2176 C C . LEU A 1 264 ? 6.830 15.528 1.346 1.00 83.12 264 LEU A C 1
ATOM 2178 O O . LEU A 1 264 ? 7.223 16.651 1.030 1.00 83.12 264 LEU A O 1
ATOM 2182 N N . VAL A 1 265 ? 5.545 15.192 1.375 1.00 82.38 265 VAL A N 1
ATOM 2183 C CA . VAL A 1 265 ? 4.425 16.103 1.105 1.00 82.38 265 VAL A CA 1
ATOM 2184 C C . VAL A 1 265 ? 3.689 16.413 2.404 1.00 82.38 265 VAL A C 1
ATOM 2186 O O . VAL A 1 265 ? 3.618 15.579 3.307 1.00 82.38 265 VAL A O 1
ATOM 2189 N N . LYS A 1 266 ? 3.153 17.631 2.529 1.00 81.12 266 LYS A N 1
ATOM 2190 C CA . LYS A 1 266 ? 2.377 18.011 3.717 1.00 81.12 266 LYS A CA 1
ATOM 2191 C C . LYS A 1 266 ? 0.976 17.401 3.655 1.00 81.12 266 LYS A C 1
ATOM 2193 O O . LYS A 1 266 ? 0.396 17.268 2.577 1.00 81.12 266 LYS A O 1
ATOM 2198 N N . GLN A 1 267 ? 0.407 17.096 4.821 1.00 69.81 267 GLN A N 1
ATOM 2199 C CA . GLN A 1 267 ? -0.993 16.683 4.941 1.00 69.81 267 GLN A CA 1
ATOM 2200 C C . GLN A 1 267 ? -1.907 17.749 4.305 1.00 69.81 267 GLN A C 1
ATOM 2202 O O . GLN A 1 267 ? -1.741 18.941 4.565 1.00 69.81 267 GLN A O 1
ATOM 2207 N N . GLY A 1 268 ? -2.821 17.321 3.428 1.00 76.94 268 GLY A N 1
ATOM 2208 C CA . GLY A 1 268 ? -3.658 18.202 2.598 1.00 76.94 268 GLY A CA 1
ATOM 2209 C C . GLY A 1 268 ? -3.149 18.435 1.168 1.00 76.94 268 GLY A C 1
ATOM 2210 O O . GLY A 1 268 ? -3.834 19.080 0.386 1.00 76.94 268 GLY A O 1
ATOM 2211 N N . GLN A 1 269 ? -1.973 17.905 0.807 1.00 77.44 269 GLN A N 1
ATOM 2212 C CA . GLN A 1 269 ? -1.474 17.842 -0.581 1.00 77.44 269 GLN A CA 1
ATOM 2213 C C . GLN A 1 269 ? -1.591 16.434 -1.185 1.00 77.44 269 GLN A C 1
ATOM 2215 O O . GLN A 1 269 ? -1.040 16.159 -2.247 1.00 77.44 269 GLN A O 1
ATOM 2220 N N . VAL A 1 270 ? -2.271 15.537 -0.473 1.00 82.56 270 VAL A N 1
ATOM 2221 C CA . VAL A 1 270 ? -2.503 14.146 -0.851 1.00 82.56 270 VAL A CA 1
ATOM 2222 C C . VAL A 1 270 ? -4.012 13.964 -0.919 1.00 82.56 270 VAL A C 1
ATOM 2224 O O . VAL A 1 270 ? -4.679 14.013 0.110 1.00 82.56 270 VAL A O 1
ATOM 2227 N N . GLU A 1 271 ? -4.535 13.802 -2.132 1.00 80.44 271 GLU A N 1
ATOM 2228 C CA . GLU A 1 271 ? -5.969 13.621 -2.417 1.00 80.44 271 GLU A CA 1
ATOM 2229 C C . GLU A 1 271 ? -6.317 12.141 -2.668 1.00 80.44 271 GLU A C 1
ATOM 2231 O O . GLU A 1 271 ? -7.242 11.822 -3.407 1.00 80.44 271 GLU A O 1
ATOM 2236 N N . VAL A 1 272 ? -5.544 11.218 -2.088 1.00 81.44 272 VAL A N 1
ATOM 2237 C CA . VAL A 1 272 ? -5.806 9.776 -2.177 1.00 81.44 272 VAL A CA 1
ATOM 2238 C C . VAL A 1 272 ? -6.651 9.366 -0.981 1.00 81.44 272 VAL A C 1
ATOM 2240 O O . VAL A 1 272 ? -6.219 9.510 0.164 1.00 81.44 272 VAL A O 1
ATOM 2243 N N . GLU A 1 273 ? -7.852 8.862 -1.248 1.00 76.00 273 GLU A N 1
ATOM 2244 C CA . GLU A 1 273 ? -8.704 8.286 -0.212 1.00 76.00 273 GLU A CA 1
ATOM 2245 C C . GLU A 1 273 ? -8.109 6.950 0.268 1.00 76.00 273 GLU A C 1
ATOM 2247 O O . GLU A 1 273 ? -7.793 6.087 -0.561 1.00 76.00 273 GLU A O 1
ATOM 2252 N N . PRO A 1 274 ? -7.939 6.745 1.587 1.00 70.88 274 PRO A N 1
ATOM 2253 C CA . PRO A 1 274 ? -7.521 5.456 2.117 1.00 70.88 274 PRO A CA 1
ATOM 2254 C C . PRO A 1 274 ? -8.573 4.397 1.774 1.00 70.88 274 PRO A C 1
ATOM 2256 O O . PRO A 1 274 ? -9.747 4.563 2.099 1.00 70.88 274 PRO A O 1
ATOM 2259 N N . ARG A 1 275 ? -8.161 3.298 1.132 1.00 67.50 275 ARG A N 1
ATOM 2260 C CA . ARG A 1 275 ? -9.034 2.122 0.968 1.00 67.50 275 ARG A CA 1
ATOM 2261 C C . ARG A 1 275 ? -9.193 1.335 2.277 1.00 67.50 275 ARG A C 1
ATOM 2263 O O . ARG A 1 275 ? -10.222 0.696 2.445 1.00 67.50 275 ARG A O 1
ATOM 2270 N N . ASP A 1 276 ? -8.210 1.428 3.178 1.00 68.81 276 ASP A N 1
ATOM 2271 C CA . ASP A 1 276 ? -8.176 0.811 4.511 1.00 68.81 276 ASP A CA 1
ATOM 2272 C C . ASP A 1 276 ? -7.643 1.805 5.564 1.00 68.81 276 ASP A C 1
ATOM 2274 O O . ASP A 1 276 ? -6.831 2.679 5.251 1.00 68.81 276 ASP A O 1
ATOM 2278 N N . ASP A 1 277 ? -8.038 1.625 6.831 1.00 62.81 277 ASP A N 1
ATOM 2279 C CA . ASP A 1 277 ? -7.713 2.531 7.952 1.00 62.81 277 ASP A CA 1
ATOM 2280 C C . ASP A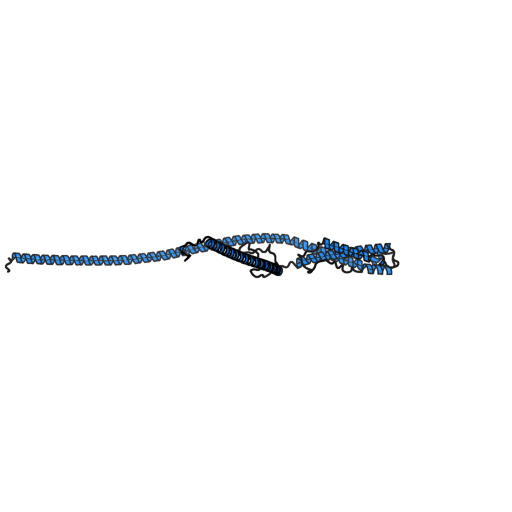 1 277 ? -6.228 2.534 8.374 1.00 62.81 277 ASP A C 1
ATOM 2282 O O . ASP A 1 277 ? -5.793 3.417 9.116 1.00 62.81 277 ASP A O 1
ATOM 2286 N N . PHE A 1 278 ? -5.426 1.565 7.916 1.00 66.56 278 PHE A N 1
ATOM 2287 C CA . PHE A 1 278 ? -4.058 1.356 8.418 1.00 66.56 278 PHE A CA 1
ATOM 2288 C C . PHE A 1 278 ? -2.944 1.557 7.386 1.00 66.56 278 PHE A C 1
ATOM 2290 O O . PHE A 1 278 ? -1.824 1.900 7.769 1.00 66.56 278 PHE A O 1
ATOM 2297 N N . ILE A 1 279 ? -3.205 1.344 6.092 1.00 69.75 279 ILE A N 1
ATOM 2298 C CA . ILE A 1 279 ? -2.194 1.468 5.031 1.00 69.75 279 ILE A CA 1
ATOM 2299 C C . ILE A 1 279 ? -2.831 2.166 3.832 1.00 69.75 279 ILE A C 1
ATOM 2301 O O . ILE A 1 279 ? -3.743 1.636 3.204 1.00 69.75 279 ILE A O 1
ATOM 2305 N N . ILE A 1 280 ? -2.327 3.354 3.501 1.00 68.88 280 ILE A N 1
ATOM 2306 C CA . ILE A 1 280 ? -2.767 4.092 2.315 1.00 68.88 280 ILE A CA 1
ATOM 2307 C C . ILE A 1 280 ? -2.042 3.506 1.099 1.00 68.88 280 ILE A C 1
ATOM 2309 O O . ILE A 1 280 ? -0.813 3.556 1.021 1.00 68.88 280 ILE A O 1
ATOM 2313 N N . ASP A 1 281 ? -2.801 2.929 0.168 1.00 78.50 281 ASP A N 1
ATOM 2314 C CA . ASP A 1 281 ? -2.285 2.418 -1.102 1.00 78.50 281 ASP A CA 1
ATOM 2315 C C . ASP A 1 281 ? -2.133 3.560 -2.118 1.00 78.50 281 ASP A C 1
ATOM 2317 O O . ASP A 1 281 ? -3.104 4.220 -2.489 1.00 78.50 281 ASP A O 1
ATOM 2321 N N . PHE A 1 282 ? -0.902 3.782 -2.576 1.00 79.75 282 PHE A N 1
ATOM 2322 C CA . PHE A 1 282 ? -0.551 4.812 -3.556 1.00 79.75 282 PHE A CA 1
ATOM 2323 C C . PHE A 1 282 ? -0.294 4.244 -4.959 1.00 79.75 282 PHE A C 1
ATOM 2325 O O . PHE A 1 282 ? 0.140 4.994 -5.836 1.00 79.75 282 PHE A O 1
ATOM 2332 N N . ALA A 1 283 ? -0.542 2.949 -5.196 1.00 79.75 283 ALA A N 1
ATOM 2333 C CA . ALA A 1 283 ? -0.222 2.289 -6.464 1.00 79.75 283 ALA A CA 1
ATOM 2334 C C . ALA A 1 283 ? -0.897 2.938 -7.687 1.00 79.75 283 ALA A C 1
ATOM 2336 O O . ALA A 1 283 ? -0.323 2.923 -8.772 1.00 79.75 283 ALA A O 1
ATOM 2337 N N . ASP A 1 284 ? -2.076 3.537 -7.497 1.00 79.50 284 ASP A N 1
ATOM 2338 C CA . ASP A 1 284 ? -2.872 4.187 -8.551 1.00 79.50 284 ASP A CA 1
ATOM 2339 C C . ASP A 1 284 ? -2.844 5.730 -8.451 1.00 79.50 284 ASP A C 1
ATOM 2341 O O . ASP A 1 284 ? -3.737 6.427 -8.931 1.00 79.50 284 ASP A O 1
ATOM 2345 N N . SER A 1 285 ? -1.835 6.286 -7.767 1.00 83.25 285 SER A N 1
ATOM 2346 C CA . SER A 1 285 ? -1.709 7.730 -7.542 1.00 83.25 285 SER A CA 1
ATOM 2347 C C . SER A 1 285 ? -0.823 8.419 -8.586 1.00 83.25 285 SER A C 1
ATOM 2349 O O . SER A 1 285 ? 0.116 7.840 -9.133 1.00 83.25 285 SER A O 1
ATOM 2351 N N . LEU A 1 286 ? -1.118 9.692 -8.864 1.00 84.56 286 LEU A N 1
ATOM 2352 C CA . LEU A 1 286 ? -0.380 10.525 -9.814 1.00 84.56 286 LEU A CA 1
ATOM 2353 C C . LEU A 1 286 ? 0.184 11.762 -9.112 1.00 84.56 286 LEU A C 1
ATOM 2355 O O . LEU A 1 286 ? -0.530 12.463 -8.397 1.00 84.56 286 LEU A O 1
ATOM 2359 N N . LEU A 1 287 ? 1.459 12.069 -9.365 1.00 84.81 287 LEU A N 1
ATOM 2360 C CA . LEU A 1 287 ? 2.083 13.299 -8.884 1.00 84.81 287 LEU A CA 1
ATOM 2361 C C . LEU A 1 287 ? 1.788 14.450 -9.853 1.00 84.81 287 LEU A C 1
ATOM 2363 O O . LEU A 1 287 ? 2.279 14.468 -10.982 1.00 84.81 287 LEU A O 1
ATOM 2367 N N . LEU A 1 288 ? 1.012 15.433 -9.398 1.00 84.50 288 LEU A N 1
ATOM 2368 C CA . LEU A 1 288 ? 0.656 16.609 -10.189 1.00 84.50 288 LEU A CA 1
ATOM 2369 C C . LEU A 1 288 ? 1.497 17.824 -9.792 1.00 84.50 288 LEU A C 1
ATOM 2371 O O . LEU A 1 288 ? 1.709 18.108 -8.613 1.00 84.50 288 LEU A O 1
ATOM 2375 N N . SER A 1 289 ? 1.956 18.579 -10.793 1.00 85.44 289 SER A N 1
ATOM 2376 C CA . SER A 1 289 ? 2.630 19.855 -10.550 1.00 85.44 289 SER A CA 1
ATOM 2377 C C . SER A 1 289 ? 1.654 20.855 -9.937 1.00 85.44 289 SER A C 1
ATOM 2379 O O . SER A 1 289 ? 0.580 21.110 -10.485 1.00 85.44 289 SER A O 1
ATOM 2381 N N . ARG A 1 290 ? 2.072 21.484 -8.834 1.00 84.38 290 ARG A N 1
ATOM 2382 C CA . ARG A 1 290 ? 1.296 22.519 -8.143 1.00 84.38 290 ARG A CA 1
ATOM 2383 C C . ARG A 1 290 ? 0.873 23.662 -9.072 1.00 84.38 290 ARG A C 1
ATOM 2385 O O . ARG A 1 290 ? -0.241 24.152 -8.929 1.00 84.38 290 ARG A O 1
ATOM 2392 N N . GLY A 1 291 ? 1.711 24.036 -10.042 1.00 89.56 291 GLY A N 1
ATOM 2393 C CA . GLY A 1 291 ? 1.394 25.107 -10.993 1.00 89.56 291 GLY A CA 1
ATOM 2394 C C . GLY A 1 291 ? 0.128 24.824 -11.806 1.00 89.56 291 GLY A C 1
ATOM 2395 O O . GLY A 1 291 ? -0.710 25.700 -11.955 1.00 89.56 291 GLY A O 1
ATOM 2396 N N . VAL A 1 292 ? -0.084 23.569 -12.220 1.00 88.62 292 VAL A N 1
ATOM 2397 C CA . VAL A 1 292 ? -1.288 23.167 -12.973 1.00 88.62 292 VAL A CA 1
ATOM 2398 C C . VAL A 1 292 ? -2.552 23.364 -12.131 1.00 88.62 292 VAL A C 1
ATOM 2400 O O . VAL A 1 292 ? -3.572 23.843 -12.627 1.00 88.62 292 VAL A O 1
ATOM 2403 N N . VAL A 1 293 ? -2.476 23.027 -10.841 1.00 86.81 293 VAL A N 1
ATOM 2404 C CA . VAL A 1 293 ? -3.583 23.201 -9.891 1.00 86.81 293 VAL A CA 1
ATOM 2405 C C . VAL A 1 293 ? -3.837 24.686 -9.620 1.00 86.81 293 VAL A C 1
ATOM 2407 O O . VAL A 1 293 ? -4.985 25.128 -9.593 1.00 86.81 293 VAL A O 1
ATOM 2410 N N . GLU A 1 294 ? -2.782 25.482 -9.449 1.00 90.19 294 GLU A N 1
ATOM 2411 C CA . GLU A 1 294 ? -2.881 26.928 -9.220 1.00 90.19 294 GLU A CA 1
ATOM 2412 C C . GLU A 1 294 ? -3.448 27.682 -10.429 1.00 90.19 294 GLU A C 1
ATOM 2414 O O . GLU A 1 294 ? -4.297 28.562 -10.255 1.00 90.19 294 GLU A O 1
ATOM 2419 N N . ASP A 1 295 ? -3.060 27.297 -11.643 1.00 93.50 295 ASP A N 1
ATOM 2420 C CA . ASP A 1 295 ? -3.588 27.854 -12.888 1.00 93.50 295 ASP A CA 1
ATOM 2421 C C . ASP A 1 295 ? -5.084 27.554 -13.032 1.00 93.50 295 ASP A C 1
ATOM 2423 O O . ASP A 1 295 ? -5.891 28.449 -13.319 1.00 93.50 295 ASP A O 1
ATOM 2427 N N . LEU A 1 296 ? -5.484 26.305 -12.770 1.00 92.50 296 LEU A N 1
ATOM 2428 C CA . LEU A 1 296 ? -6.888 25.903 -12.804 1.00 92.50 296 LEU A CA 1
ATOM 2429 C C . LEU A 1 296 ? -7.704 26.661 -11.750 1.00 92.50 296 LEU A C 1
ATOM 2431 O O . LEU A 1 296 ? -8.758 27.214 -12.067 1.00 92.50 296 LEU A O 1
ATOM 2435 N N . ASN A 1 297 ? -7.195 26.757 -10.521 1.00 92.69 297 ASN A N 1
ATOM 2436 C CA . ASN A 1 297 ? -7.840 27.491 -9.434 1.00 92.69 297 ASN A CA 1
ATOM 2437 C C . ASN A 1 297 ? -7.992 28.980 -9.749 1.00 92.69 297 ASN A C 1
ATOM 2439 O O . ASN A 1 297 ? -9.033 29.571 -9.457 1.00 92.69 297 ASN A O 1
ATOM 2443 N N . SER A 1 298 ? -6.985 29.589 -10.374 1.00 96.00 298 SER A N 1
ATOM 2444 C CA . SER A 1 298 ? -7.051 30.982 -10.818 1.00 96.00 298 SER A CA 1
ATOM 2445 C C . SER A 1 298 ? -8.167 31.168 -11.844 1.00 96.00 298 SER A C 1
ATOM 2447 O O . SER A 1 298 ? -9.003 32.060 -11.700 1.00 96.00 298 SER A O 1
ATOM 2449 N N . LYS A 1 299 ? -8.267 30.257 -12.818 1.00 95.69 299 LYS A N 1
ATOM 2450 C CA . LYS A 1 299 ? -9.325 30.281 -13.834 1.00 95.69 299 LYS A CA 1
ATOM 2451 C C . LYS A 1 299 ? -10.719 30.082 -13.235 1.00 95.69 299 LYS A C 1
ATOM 2453 O O . LYS A 1 299 ? -11.653 30.790 -13.614 1.00 95.69 299 LYS A O 1
ATOM 2458 N N . ILE A 1 300 ? -10.859 29.166 -12.275 1.00 95.69 300 ILE A N 1
ATOM 2459 C CA . ILE A 1 300 ? -12.110 28.941 -11.537 1.00 95.69 300 ILE A CA 1
ATOM 2460 C C . ILE A 1 300 ? -12.530 30.213 -10.795 1.00 95.69 300 ILE A C 1
ATOM 2462 O O . ILE A 1 300 ? -13.692 30.608 -10.892 1.00 95.69 300 ILE A O 1
ATOM 2466 N N . LYS A 1 301 ? -11.602 30.889 -10.105 1.00 96.69 301 LYS A N 1
ATOM 2467 C CA . LYS A 1 301 ? -11.888 32.152 -9.405 1.00 96.69 301 LYS A CA 1
ATOM 2468 C C . LYS A 1 301 ? -12.371 33.234 -10.362 1.00 96.69 301 LYS A C 1
ATOM 2470 O O . LYS A 1 301 ? -13.416 33.822 -10.109 1.00 96.69 301 LYS A O 1
ATOM 2475 N N . THR A 1 302 ? -11.688 33.435 -11.490 1.00 96.44 302 THR A N 1
ATOM 2476 C CA . THR A 1 302 ? -12.102 34.423 -12.499 1.00 96.44 302 THR A CA 1
ATOM 2477 C C . THR A 1 302 ? -13.512 34.146 -13.028 1.00 96.44 302 THR A C 1
ATOM 2479 O O . THR A 1 302 ? -14.328 35.060 -13.142 1.00 96.44 302 THR A O 1
ATOM 2482 N N . LEU A 1 303 ? -13.838 32.881 -13.318 1.00 96.12 303 LEU A N 1
ATOM 2483 C CA . LEU A 1 303 ? -15.185 32.495 -13.753 1.00 96.12 303 LEU A CA 1
ATOM 2484 C C . LEU A 1 303 ? -16.230 32.689 -12.644 1.00 96.12 303 LEU A C 1
ATOM 2486 O O . LEU A 1 303 ? -17.349 33.127 -12.917 1.00 96.12 303 LEU A O 1
ATOM 2490 N N . GLY A 1 304 ? -15.869 32.391 -11.395 1.00 96.25 304 GLY A N 1
ATOM 2491 C CA . GLY A 1 304 ? -16.712 32.613 -10.223 1.00 96.25 304 GLY A CA 1
ATOM 2492 C C . GLY A 1 304 ? -17.030 34.092 -10.006 1.00 96.25 304 GLY A C 1
ATOM 2493 O O . GLY A 1 304 ? -18.197 34.447 -9.854 1.00 96.25 304 GLY A O 1
ATOM 2494 N N . GLU A 1 305 ? -16.023 34.961 -10.069 1.00 96.38 305 GLU A N 1
ATOM 2495 C CA . GLU A 1 305 ? -16.183 36.415 -9.966 1.00 96.38 305 GLU A CA 1
ATOM 2496 C C . GLU A 1 305 ? -17.092 36.964 -11.068 1.00 96.38 305 GLU A C 1
ATOM 2498 O O . GLU A 1 305 ? -18.003 37.744 -10.786 1.00 96.38 305 GLU A O 1
ATOM 2503 N N . ALA A 1 306 ? -16.904 36.511 -12.312 1.00 95.12 306 ALA A N 1
ATOM 2504 C CA . ALA A 1 306 ? -17.778 36.889 -13.418 1.00 95.12 306 ALA A CA 1
ATOM 2505 C C . ALA A 1 306 ? -19.235 36.476 -13.150 1.00 95.12 306 ALA A C 1
ATOM 2507 O O . ALA A 1 306 ? -20.148 37.287 -13.304 1.00 95.12 306 ALA A O 1
ATOM 2508 N N . LYS A 1 307 ? -19.464 35.241 -12.680 1.00 96.69 307 LYS A N 1
ATOM 2509 C CA . LYS A 1 307 ? -20.806 34.751 -12.331 1.00 96.69 307 LYS A CA 1
ATOM 2510 C C . LYS A 1 307 ? -21.454 35.590 -11.227 1.00 96.69 307 LYS A C 1
ATOM 2512 O O . LYS A 1 307 ? -22.632 35.919 -11.343 1.00 96.69 307 LYS A O 1
ATOM 2517 N N . VAL A 1 308 ? -20.707 35.938 -10.177 1.00 96.19 308 VAL A N 1
ATOM 2518 C CA . VAL A 1 308 ? -21.215 36.766 -9.071 1.00 96.19 308 VAL A CA 1
ATOM 2519 C C . VAL A 1 308 ? -21.618 38.151 -9.572 1.00 96.19 308 VAL A C 1
ATOM 2521 O O . VAL A 1 308 ? -22.735 38.578 -9.288 1.00 96.19 308 VAL A O 1
ATOM 2524 N N . ARG A 1 309 ? -20.786 38.804 -10.395 1.00 95.94 309 ARG A N 1
ATOM 2525 C CA . ARG A 1 309 ? -21.122 40.110 -10.990 1.00 95.94 309 ARG A CA 1
ATOM 2526 C C . ARG A 1 309 ? -22.424 40.062 -11.789 1.00 95.94 309 ARG A C 1
ATOM 2528 O O . ARG A 1 309 ? -23.312 40.877 -11.557 1.00 95.94 309 ARG A O 1
ATOM 2535 N N . PHE A 1 310 ? -22.595 39.059 -12.652 1.00 95.00 310 PHE A N 1
ATOM 2536 C CA . PHE A 1 310 ? -23.850 38.888 -13.394 1.00 95.00 310 PHE A CA 1
ATOM 2537 C C . PHE A 1 310 ? -25.059 38.683 -12.472 1.00 95.00 310 PHE A C 1
ATOM 2539 O O . PHE A 1 310 ? -26.148 39.193 -12.739 1.00 95.00 310 PHE A O 1
ATOM 2546 N N . MET A 1 311 ? -24.891 37.936 -11.377 1.00 95.31 311 MET A N 1
ATOM 2547 C CA . MET A 1 311 ? -25.961 37.741 -10.397 1.00 95.31 311 MET A CA 1
ATOM 2548 C C . MET A 1 311 ? -26.334 39.045 -9.679 1.00 95.31 311 MET A C 1
ATOM 2550 O O . MET A 1 311 ? -27.519 39.277 -9.427 1.00 95.31 311 MET A O 1
ATOM 2554 N N . GLU A 1 312 ? -25.360 39.902 -9.371 1.00 95.56 312 GLU A N 1
ATOM 2555 C CA . GLU A 1 312 ? -25.590 41.218 -8.766 1.00 95.56 312 GLU A CA 1
ATOM 2556 C C . GLU A 1 312 ? -26.330 42.161 -9.719 1.00 95.56 312 GLU A C 1
ATOM 2558 O O . GLU A 1 312 ? -27.363 42.716 -9.340 1.00 95.56 312 GLU A O 1
ATOM 2563 N N . GLU A 1 313 ? -25.891 42.253 -10.975 1.00 95.06 313 GLU A N 1
ATOM 2564 C CA . GLU A 1 313 ? -26.552 43.058 -12.010 1.00 95.06 313 GLU A CA 1
ATOM 2565 C C . GLU A 1 313 ? -28.003 42.610 -12.242 1.00 95.06 313 GLU A C 1
ATOM 2567 O O . GLU A 1 313 ? -28.928 43.430 -12.312 1.00 95.06 313 GLU A O 1
ATOM 2572 N N . ALA A 1 314 ? -28.241 41.296 -12.300 1.00 94.12 314 ALA A N 1
ATOM 2573 C CA . ALA A 1 314 ? -29.582 40.740 -12.446 1.00 94.12 314 ALA A CA 1
ATOM 2574 C C . ALA A 1 314 ? -30.470 41.042 -11.226 1.00 94.12 314 ALA A C 1
ATOM 2576 O O . ALA A 1 314 ? -31.660 41.343 -11.377 1.00 94.12 314 ALA A O 1
ATOM 2577 N N . LYS A 1 315 ? -29.911 40.971 -10.011 1.00 97.00 315 LYS A N 1
ATOM 2578 C CA . LYS A 1 315 ? -30.612 41.317 -8.765 1.00 97.00 315 LYS A CA 1
ATOM 2579 C C . LYS A 1 315 ? -31.019 42.793 -8.761 1.00 97.00 315 LYS A C 1
ATOM 2581 O O . LYS A 1 315 ? -32.180 43.097 -8.478 1.00 97.00 315 LYS A O 1
ATOM 2586 N N . ASP A 1 316 ? -30.103 43.693 -9.104 1.00 94.38 316 ASP A N 1
ATOM 2587 C CA . ASP A 1 316 ? -30.348 45.138 -9.086 1.00 94.38 316 ASP A CA 1
ATOM 2588 C C . ASP A 1 316 ? -31.325 45.570 -10.186 1.00 94.38 316 ASP A C 1
ATOM 2590 O O . ASP A 1 316 ? -32.216 46.394 -9.945 1.00 94.38 316 ASP A O 1
ATOM 2594 N N . SER A 1 317 ? -31.259 44.921 -11.350 1.00 93.56 317 SER A N 1
ATOM 2595 C CA . SER A 1 317 ? -32.247 45.086 -12.420 1.00 93.56 317 SER A CA 1
ATOM 2596 C C . SER A 1 317 ? -33.652 44.693 -11.951 1.00 93.56 317 SER A C 1
ATOM 2598 O O . SER A 1 317 ? -34.596 45.472 -12.090 1.00 93.56 317 SER A O 1
ATOM 2600 N N . LYS A 1 318 ? -33.804 43.525 -11.305 1.00 94.19 318 LYS A N 1
ATOM 2601 C CA . LYS A 1 318 ? -35.100 43.073 -10.759 1.00 94.19 318 LYS A CA 1
ATOM 2602 C C . LYS A 1 318 ? -35.629 43.996 -9.663 1.00 94.19 318 LYS A C 1
ATOM 2604 O O . LYS A 1 318 ? -36.832 44.252 -9.612 1.00 94.19 318 LYS A O 1
ATOM 2609 N N . LYS A 1 319 ? -34.754 44.498 -8.786 1.00 95.19 319 LYS A N 1
ATOM 2610 C CA . LYS A 1 319 ? -35.122 45.468 -7.744 1.00 95.19 319 LYS A CA 1
ATOM 2611 C C . LYS A 1 319 ? -35.667 46.755 -8.363 1.00 95.19 319 LYS A C 1
ATOM 2613 O O . LYS A 1 319 ? -36.716 47.237 -7.943 1.00 95.19 319 LYS A O 1
ATOM 2618 N N . THR A 1 320 ? -34.974 47.279 -9.371 1.00 94.44 320 THR A N 1
ATOM 2619 C CA . THR A 1 320 ? -35.368 48.507 -10.073 1.00 94.44 320 THR A CA 1
ATOM 2620 C C . THR A 1 320 ? -36.693 48.323 -10.803 1.00 94.44 320 THR A C 1
ATOM 2622 O O . THR A 1 320 ? -37.586 49.153 -10.651 1.00 94.44 320 THR A O 1
ATOM 2625 N N . PHE A 1 321 ? -36.861 47.201 -11.507 1.00 95.19 321 PHE A N 1
ATOM 2626 C CA . PHE A 1 321 ? -38.109 46.853 -12.185 1.00 95.19 321 PHE A CA 1
ATOM 2627 C C . PHE A 1 321 ? -39.300 46.826 -11.216 1.00 95.19 321 PHE A C 1
ATOM 2629 O O . PHE A 1 321 ? -40.287 47.520 -11.439 1.00 95.19 321 PHE A O 1
ATOM 2636 N N . ARG A 1 322 ? -39.174 46.124 -10.078 1.00 93.94 322 ARG A N 1
ATOM 2637 C CA . ARG A 1 322 ? -40.234 46.064 -9.054 1.00 93.94 322 ARG A CA 1
ATOM 2638 C C . ARG A 1 322 ? -40.586 47.433 -8.471 1.00 93.94 322 ARG A C 1
ATOM 2640 O O . ARG A 1 322 ? -41.755 47.690 -8.202 1.00 93.94 322 ARG A O 1
ATOM 2647 N N . ARG A 1 323 ? -39.592 48.305 -8.257 1.00 95.00 323 ARG A N 1
ATOM 2648 C CA . ARG A 1 323 ? -39.832 49.672 -7.768 1.00 95.00 323 ARG A CA 1
ATOM 2649 C C . ARG A 1 323 ? -40.648 50.476 -8.781 1.00 95.00 323 ARG A C 1
ATOM 2651 O O . ARG A 1 323 ? -41.649 51.070 -8.400 1.00 95.00 323 ARG A O 1
ATOM 2658 N N . LEU A 1 324 ? -40.254 50.442 -10.055 1.00 95.75 324 LEU A N 1
ATOM 2659 C CA . LEU A 1 324 ? -40.963 51.145 -11.128 1.00 95.75 324 LEU A CA 1
ATOM 2660 C C . LEU A 1 324 ? -42.394 50.622 -11.314 1.00 95.75 324 LEU A C 1
ATOM 2662 O O . LEU A 1 324 ? -43.313 51.416 -11.490 1.00 95.75 324 LEU A O 1
ATOM 2666 N N . GLU A 1 325 ? -42.613 49.307 -11.229 1.00 95.50 325 GLU A N 1
ATOM 2667 C CA . GLU A 1 325 ? -43.965 48.733 -11.262 1.00 95.50 325 GLU A CA 1
ATOM 2668 C C . GLU A 1 325 ? -44.840 49.228 -10.104 1.00 95.50 325 GLU A C 1
ATOM 2670 O O . GLU A 1 325 ? -46.028 49.500 -10.297 1.00 95.50 325 GLU A O 1
ATOM 2675 N N . TRP A 1 326 ? -44.266 49.342 -8.904 1.00 96.25 326 TRP A N 1
ATOM 2676 C CA . TRP A 1 326 ? -44.977 49.835 -7.727 1.00 96.25 326 TRP A CA 1
ATOM 2677 C C . TRP A 1 326 ? -45.326 51.323 -7.853 1.00 96.25 326 TRP A C 1
ATOM 2679 O O . TRP A 1 326 ? -46.478 51.691 -7.635 1.00 96.25 326 TRP A O 1
ATOM 2689 N N . GLU A 1 327 ? -44.378 52.158 -8.289 1.00 95.69 327 GLU A N 1
ATOM 2690 C CA . GLU A 1 327 ? -44.602 53.589 -8.552 1.00 95.69 327 GLU A CA 1
ATOM 2691 C C . GLU A 1 327 ? -45.668 53.805 -9.637 1.00 95.69 327 GLU A C 1
ATOM 2693 O O . GLU A 1 327 ? -46.591 54.598 -9.454 1.00 95.69 327 GLU A O 1
ATOM 2698 N N . LEU A 1 328 ? -45.604 53.046 -10.740 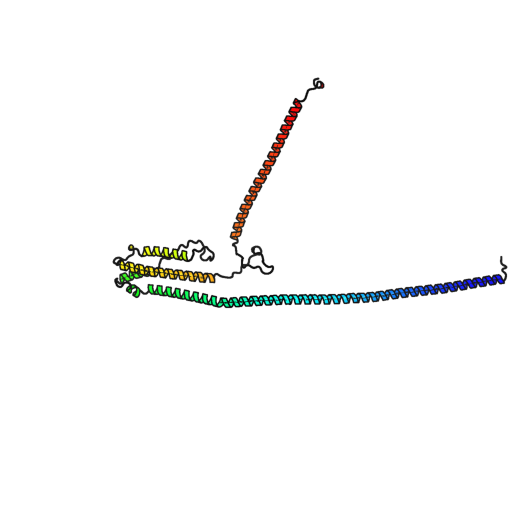1.00 94.38 328 LEU A N 1
ATOM 2699 C CA . LEU A 1 328 ? -46.610 53.095 -11.803 1.00 94.38 328 LEU A CA 1
ATOM 2700 C C . LEU A 1 328 ? -48.002 52.717 -11.283 1.00 94.38 328 LEU A C 1
ATOM 2702 O O . LEU A 1 328 ? -48.993 53.343 -11.661 1.00 94.38 328 LEU A O 1
ATOM 2706 N N . ARG A 1 329 ? -48.091 51.690 -10.430 1.00 96.00 329 ARG A N 1
ATOM 2707 C CA . ARG A 1 329 ? -49.359 51.269 -9.823 1.00 96.00 329 ARG A CA 1
ATOM 2708 C C . ARG A 1 329 ? -49.920 52.351 -8.899 1.00 96.00 329 ARG A C 1
ATOM 2710 O O . ARG A 1 329 ? -51.111 52.623 -8.989 1.00 96.00 329 ARG A O 1
ATOM 2717 N N . GLY A 1 330 ? -49.074 52.985 -8.085 1.00 94.56 330 GLY A N 1
ATOM 2718 C CA . GLY A 1 330 ? -49.462 54.112 -7.233 1.00 94.56 330 GLY A CA 1
ATOM 2719 C C . GLY A 1 330 ? -50.030 55.277 -8.043 1.00 94.56 330 GLY A C 1
ATOM 2720 O O . GLY A 1 330 ? -51.170 55.673 -7.824 1.00 94.56 330 GLY A O 1
ATOM 2721 N N . MET A 1 331 ? -49.306 55.729 -9.075 1.00 94.56 331 MET A N 1
ATOM 2722 C CA . MET A 1 331 ? -49.775 56.817 -9.945 1.00 94.56 331 MET A CA 1
ATOM 2723 C C . MET A 1 331 ? -51.110 56.504 -10.637 1.00 94.56 331 MET A C 1
ATOM 2725 O O . MET A 1 331 ? -51.932 57.399 -10.824 1.00 94.56 331 MET A O 1
ATOM 2729 N N . ARG A 1 332 ? -51.349 55.242 -11.024 1.00 94.19 332 ARG A N 1
ATOM 2730 C CA . ARG A 1 332 ? -52.640 54.825 -11.599 1.00 94.19 332 ARG A CA 1
ATOM 2731 C C . ARG A 1 332 ? -53.777 54.913 -10.584 1.00 94.19 332 ARG A C 1
ATOM 2733 O O . ARG A 1 332 ? -54.844 55.394 -10.946 1.00 94.19 332 ARG A O 1
ATOM 2740 N N . MET A 1 333 ? -53.545 54.491 -9.340 1.00 93.81 333 MET A N 1
ATOM 2741 C CA . MET A 1 333 ? -54.546 54.589 -8.272 1.00 93.81 333 MET A CA 1
ATOM 2742 C C . MET A 1 333 ? -54.891 56.048 -7.957 1.00 93.81 333 MET A C 1
ATOM 2744 O O . MET A 1 333 ? -56.069 56.380 -7.857 1.00 93.81 333 MET A O 1
ATOM 2748 N N . ASP A 1 334 ? -53.890 56.928 -7.880 1.00 93.56 334 ASP A N 1
ATOM 2749 C CA . ASP A 1 334 ? -54.112 58.361 -7.654 1.00 93.56 334 ASP A CA 1
ATOM 2750 C C . ASP A 1 334 ? -54.905 58.999 -8.807 1.00 93.56 334 ASP A C 1
ATOM 2752 O O . ASP A 1 334 ? -55.820 59.796 -8.585 1.00 93.56 334 ASP A O 1
ATOM 2756 N N . ALA A 1 335 ? -54.598 58.623 -10.053 1.00 93.75 335 ALA A N 1
ATOM 2757 C CA . ALA A 1 335 ? -55.346 59.081 -11.220 1.00 93.75 335 ALA A CA 1
ATOM 2758 C C . ALA A 1 335 ? -56.808 58.598 -11.197 1.00 93.75 335 ALA A C 1
ATOM 2760 O O . ALA A 1 335 ? -57.715 59.378 -11.491 1.00 93.75 335 ALA A O 1
ATOM 2761 N N . GLU A 1 336 ? -57.052 57.337 -10.829 1.00 93.81 336 GLU A N 1
ATOM 2762 C CA . GLU A 1 336 ? -58.402 56.786 -10.659 1.00 93.81 336 GLU A CA 1
ATOM 2763 C C . GLU A 1 336 ? -59.184 57.509 -9.550 1.00 93.81 336 GLU A C 1
ATOM 2765 O O . GLU A 1 336 ? -60.350 57.851 -9.756 1.00 93.81 336 GLU A O 1
ATOM 2770 N N . ASP A 1 337 ? -58.550 57.810 -8.413 1.00 93.06 337 ASP A N 1
ATOM 2771 C CA . ASP A 1 337 ? -59.162 58.563 -7.310 1.00 93.06 337 ASP A CA 1
ATOM 2772 C C . ASP A 1 337 ? -59.562 59.985 -7.738 1.00 93.06 337 ASP A C 1
ATOM 2774 O O . ASP A 1 337 ? -60.681 60.430 -7.473 1.00 93.06 337 ASP A O 1
ATOM 2778 N N . LEU A 1 338 ? -58.698 60.684 -8.483 1.00 91.69 338 LEU A N 1
ATOM 2779 C CA . LEU A 1 338 ? -59.015 62.003 -9.043 1.00 91.69 338 LEU A CA 1
ATOM 2780 C C . LEU A 1 338 ? -60.180 61.949 -10.043 1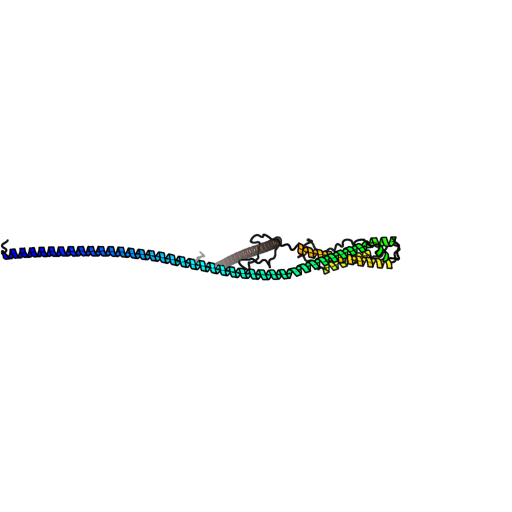.00 91.69 338 LEU A C 1
ATOM 2782 O O . LEU A 1 338 ? -61.049 62.824 -10.021 1.00 91.69 338 LEU A O 1
ATOM 2786 N N . ILE A 1 339 ? -60.232 60.920 -10.897 1.00 92.12 339 ILE A N 1
ATOM 2787 C CA . ILE A 1 339 ? -61.352 60.705 -11.827 1.00 92.12 339 ILE A CA 1
ATOM 2788 C C . ILE A 1 339 ? -62.656 60.464 -11.057 1.00 92.12 339 ILE A C 1
ATOM 2790 O O . ILE A 1 339 ? -63.696 61.011 -11.432 1.00 92.12 339 ILE A O 1
ATOM 2794 N N . ASN A 1 340 ? -62.617 59.677 -9.980 1.00 88.94 340 ASN A N 1
ATOM 2795 C CA . ASN A 1 340 ? -63.786 59.420 -9.139 1.00 88.94 340 ASN A CA 1
ATOM 2796 C C . ASN A 1 340 ? -64.255 60.691 -8.420 1.00 88.94 340 ASN A C 1
ATOM 2798 O O . ASN A 1 340 ? -65.429 61.035 -8.522 1.00 88.94 340 ASN A O 1
ATOM 2802 N N . LYS A 1 341 ? -63.344 61.471 -7.826 1.00 90.38 341 LYS A N 1
ATOM 2803 C CA . LYS A 1 341 ? -63.667 62.780 -7.228 1.00 90.38 341 LYS A CA 1
ATOM 2804 C C . LYS A 1 341 ? -64.316 63.735 -8.228 1.00 90.38 341 LYS A C 1
ATOM 2806 O O . LYS A 1 341 ? -65.287 64.411 -7.895 1.00 90.38 341 LYS A O 1
ATOM 2811 N N . LEU A 1 342 ? -63.815 63.787 -9.465 1.00 88.19 342 LEU A N 1
ATOM 2812 C CA . LEU A 1 342 ? -64.419 64.596 -10.527 1.00 88.19 342 LEU A CA 1
ATOM 2813 C C . LEU A 1 342 ? -65.850 64.129 -10.844 1.00 88.19 342 LEU A C 1
ATOM 2815 O O . LEU A 1 342 ? -66.743 64.957 -11.028 1.00 88.19 342 LEU A O 1
ATOM 2819 N N . ARG A 1 343 ? -66.082 62.810 -10.906 1.00 87.69 343 ARG A N 1
ATOM 2820 C CA . ARG A 1 343 ? -67.428 62.241 -11.090 1.00 87.69 343 ARG A CA 1
ATOM 2821 C C . ARG A 1 343 ? -68.355 62.616 -9.940 1.00 87.69 343 ARG A C 1
ATOM 2823 O O . ARG A 1 343 ? -69.479 63.029 -10.214 1.00 87.69 343 ARG A O 1
ATOM 2830 N N . ASP A 1 344 ? -67.881 62.540 -8.702 1.00 84.69 344 ASP A N 1
ATOM 2831 C CA . ASP A 1 344 ? -68.662 62.899 -7.518 1.00 84.69 344 ASP A CA 1
ATOM 2832 C C . ASP A 1 344 ? -69.067 64.375 -7.559 1.00 84.69 344 ASP A C 1
ATOM 2834 O O . ASP A 1 344 ? -70.253 64.684 -7.431 1.00 84.69 344 ASP A O 1
ATOM 2838 N N . ILE A 1 345 ? -68.123 65.277 -7.857 1.00 83.69 345 ILE A N 1
ATOM 2839 C CA . ILE A 1 345 ? -68.388 66.715 -8.031 1.00 83.69 345 ILE A CA 1
ATOM 2840 C C . ILE A 1 345 ? -69.422 66.952 -9.138 1.00 83.69 345 ILE A C 1
ATOM 2842 O O . ILE A 1 345 ? -70.381 67.690 -8.933 1.00 83.69 345 ILE A O 1
ATOM 2846 N N . ASN A 1 346 ? -69.273 66.305 -10.297 1.00 80.25 346 ASN A N 1
ATOM 2847 C CA . ASN A 1 346 ? -70.226 66.447 -11.403 1.00 80.25 346 ASN A CA 1
ATOM 2848 C C . ASN A 1 346 ? -71.615 65.873 -11.073 1.00 80.25 346 ASN A C 1
ATOM 2850 O O . ASN A 1 346 ? -72.619 66.338 -11.610 1.00 80.25 346 ASN A O 1
ATOM 2854 N N . SER A 1 347 ? -71.687 64.858 -10.209 1.00 79.38 347 SER A N 1
ATOM 2855 C CA . SER A 1 347 ? -72.946 64.267 -9.743 1.00 79.38 347 SER A CA 1
ATOM 2856 C C . SER A 1 347 ? -73.622 65.078 -8.629 1.00 79.38 347 SER A C 1
ATOM 2858 O O . SER A 1 347 ? -74.797 64.848 -8.325 1.00 79.38 347 SER A O 1
ATOM 2860 N N . PHE A 1 348 ? -72.903 66.041 -8.042 1.00 75.31 348 PHE A N 1
ATOM 2861 C CA . PHE A 1 348 ? -73.381 66.874 -6.950 1.00 75.31 348 PHE A CA 1
ATOM 2862 C C . PHE A 1 348 ? -74.485 67.816 -7.441 1.00 75.31 348 PHE A C 1
ATOM 2864 O O . PHE A 1 348 ? -74.252 68.818 -8.117 1.00 75.31 348 PHE A O 1
ATOM 2871 N N . LYS A 1 349 ? -75.732 67.496 -7.094 1.00 69.69 349 LYS A N 1
ATOM 2872 C CA . LYS A 1 349 ? -76.877 68.369 -7.353 1.00 69.69 349 LYS A CA 1
ATOM 2873 C C . LYS A 1 349 ? -76.965 69.409 -6.244 1.00 69.69 349 LYS A C 1
ATOM 2875 O O . LYS A 1 349 ? -77.183 69.057 -5.090 1.00 69.69 349 LYS A O 1
ATOM 2880 N N . ILE A 1 350 ? -76.859 70.686 -6.607 1.00 64.06 350 ILE A N 1
ATOM 2881 C CA . ILE A 1 350 ? -77.133 71.800 -5.695 1.00 64.06 350 ILE A CA 1
ATOM 2882 C C . ILE A 1 350 ? -78.611 71.722 -5.294 1.00 64.06 350 ILE A C 1
ATOM 2884 O O . ILE A 1 350 ? -79.507 71.991 -6.097 1.00 64.06 350 ILE A O 1
ATOM 2888 N N . THR A 1 351 ? -78.882 71.316 -4.058 1.00 63.62 351 THR A N 1
ATOM 2889 C CA . THR A 1 351 ? -80.213 71.416 -3.461 1.00 63.62 351 THR A CA 1
ATOM 2890 C C . THR A 1 351 ? -80.464 72.863 -3.039 1.00 63.62 351 THR A C 1
ATOM 2892 O O . THR A 1 351 ? -79.547 73.597 -2.668 1.00 63.62 351 THR A O 1
ATOM 2895 N N . ARG A 1 352 ? -81.728 73.298 -3.128 1.00 56.78 352 ARG A N 1
ATOM 2896 C CA . ARG A 1 352 ? -82.178 74.696 -2.953 1.00 56.78 352 ARG A CA 1
ATOM 2897 C C . ARG A 1 352 ? -81.815 75.356 -1.611 1.00 56.78 352 ARG A C 1
ATOM 2899 O O . ARG A 1 352 ? -82.059 76.546 -1.458 1.00 56.78 352 ARG A O 1
ATOM 2906 N N . GLU A 1 353 ? -81.232 74.631 -0.665 1.00 54.22 353 GLU A N 1
ATOM 2907 C CA . GLU A 1 353 ? -80.761 75.176 0.613 1.00 54.22 353 GLU A CA 1
ATOM 2908 C C . GLU A 1 353 ? -79.422 75.923 0.500 1.00 54.22 353 GLU A C 1
ATOM 2910 O O . GLU A 1 353 ? -79.143 76.778 1.331 1.00 54.22 353 GLU A O 1
ATOM 2915 N N . ILE A 1 354 ? -78.625 75.673 -0.546 1.00 58.47 354 ILE A N 1
ATOM 2916 C CA . ILE A 1 354 ? -77.282 76.270 -0.716 1.00 58.47 354 ILE A CA 1
ATOM 2917 C C . ILE A 1 354 ? -77.314 77.544 -1.595 1.00 58.47 354 ILE A C 1
ATOM 2919 O O . ILE A 1 354 ? -76.313 78.231 -1.752 1.00 58.47 354 ILE A O 1
ATOM 2923 N N . GLN A 1 355 ? -78.469 77.906 -2.164 1.00 52.41 355 GLN A N 1
ATOM 2924 C CA . GLN A 1 355 ? -78.624 79.041 -3.093 1.00 52.41 355 GLN A CA 1
ATOM 2925 C C . GLN A 1 355 ? -79.110 80.352 -2.434 1.00 52.41 355 GLN A C 1
ATOM 2927 O O . GLN A 1 355 ? -79.728 81.175 -3.111 1.00 52.41 355 GLN A O 1
ATOM 2932 N N . ARG A 1 356 ? -78.868 80.550 -1.131 1.00 44.84 356 ARG A N 1
ATOM 2933 C CA . ARG A 1 356 ? -79.204 81.798 -0.422 1.00 44.84 356 ARG A CA 1
ATOM 2934 C C . ARG A 1 356 ? -77.986 82.623 -0.055 1.00 44.84 356 ARG A C 1
ATOM 2936 O O . ARG A 1 356 ? -77.031 82.031 0.488 1.00 44.84 356 ARG A O 1
#